Protein AF-A0A535FGC4-F1 (afdb_monomer)

Structure (mmCIF, N/CA/C/O backbone):
data_AF-A0A535FGC4-F1
#
_entry.id   AF-A0A535FGC4-F1
#
loop_
_atom_site.group_PDB
_atom_site.id
_atom_site.type_symbol
_atom_site.label_atom_id
_atom_site.label_alt_id
_atom_site.label_comp_id
_atom_site.label_asym_id
_atom_site.label_entity_id
_atom_site.label_seq_id
_atom_site.pdbx_PDB_ins_code
_atom_site.Cartn_x
_atom_site.Cartn_y
_atom_site.Cartn_z
_atom_site.occupancy
_atom_site.B_iso_or_equiv
_atom_site.auth_seq_id
_atom_site.auth_comp_id
_atom_site.auth_asym_id
_atom_site.auth_atom_id
_atom_site.pdbx_PDB_model_num
ATOM 1 N N . MET A 1 1 ? -48.374 -22.042 -46.655 1.00 33.72 1 MET A N 1
ATOM 2 C CA . MET A 1 1 ? -47.190 -21.197 -46.393 1.00 33.72 1 MET A CA 1
ATOM 3 C C . MET A 1 1 ? -47.456 -20.395 -45.132 1.00 33.72 1 MET A C 1
ATOM 5 O O . MET A 1 1 ? -48.363 -19.583 -45.162 1.00 33.72 1 MET A O 1
ATOM 9 N N . ASN A 1 2 ? -46.763 -20.702 -44.033 1.00 24.27 2 ASN A N 1
ATOM 10 C CA . ASN A 1 2 ? -46.453 -19.786 -42.923 1.00 24.27 2 ASN A CA 1
ATOM 11 C C . ASN A 1 2 ? -45.676 -20.569 -41.856 1.00 24.27 2 ASN A C 1
ATOM 13 O O . ASN A 1 2 ? -46.243 -21.088 -40.904 1.00 24.27 2 ASN A O 1
ATOM 17 N N . ASN A 1 3 ? -44.362 -20.675 -42.066 1.00 25.34 3 ASN A N 1
ATOM 18 C CA . ASN A 1 3 ? -43.390 -21.055 -41.046 1.00 25.34 3 ASN A CA 1
ATOM 19 C C . ASN A 1 3 ? -42.532 -19.820 -40.775 1.00 25.34 3 ASN A C 1
ATOM 21 O O . ASN A 1 3 ? -41.587 -19.535 -41.504 1.00 25.34 3 ASN A O 1
ATOM 25 N N . GLY A 1 4 ? -42.883 -19.071 -39.741 1.00 28.69 4 GLY A N 1
ATOM 26 C CA . GLY A 1 4 ? -42.132 -17.907 -39.304 1.00 28.69 4 GLY A CA 1
ATOM 27 C C . GLY A 1 4 ? -42.749 -17.404 -38.015 1.00 28.69 4 GLY A C 1
ATOM 28 O O . GLY A 1 4 ? -43.901 -17.005 -38.040 1.00 28.69 4 GLY A O 1
ATOM 29 N N . ILE A 1 5 ? -41.971 -17.465 -36.930 1.00 27.27 5 ILE A N 1
ATOM 30 C CA . ILE A 1 5 ? -42.244 -17.072 -35.528 1.00 27.27 5 ILE A CA 1
ATOM 31 C C . ILE A 1 5 ? -42.159 -18.301 -34.610 1.00 27.27 5 ILE A C 1
ATOM 33 O O . ILE A 1 5 ? -43.138 -18.746 -34.036 1.00 27.27 5 ILE A O 1
ATOM 37 N N . LEU A 1 6 ? -40.960 -18.885 -34.491 1.00 25.11 6 LEU A N 1
ATOM 38 C CA . LEU A 1 6 ? -40.581 -19.762 -33.366 1.00 25.11 6 LEU A CA 1
ATOM 39 C C . LEU A 1 6 ? -39.049 -19.933 -33.268 1.00 25.11 6 LEU A C 1
ATOM 41 O O . LEU A 1 6 ? -38.536 -21.005 -32.964 1.00 25.11 6 LEU A O 1
ATOM 45 N N . LYS A 1 7 ? -38.280 -18.865 -33.541 1.00 27.94 7 LYS A N 1
ATOM 46 C CA . LYS A 1 7 ? -36.805 -18.890 -33.433 1.00 27.94 7 LYS A CA 1
ATOM 47 C C . LYS A 1 7 ? -36.171 -17.717 -32.675 1.00 27.94 7 LYS A C 1
ATOM 49 O O . LYS A 1 7 ? -34.958 -17.554 -32.725 1.00 27.94 7 LYS A O 1
ATOM 54 N N . THR A 1 8 ? -36.947 -16.960 -31.896 1.00 29.20 8 THR A N 1
ATOM 55 C CA . THR A 1 8 ? -36.442 -15.748 -31.211 1.00 29.20 8 THR A CA 1
ATOM 56 C C . THR A 1 8 ? -36.660 -15.732 -29.695 1.00 29.20 8 THR A C 1
ATOM 58 O O . THR A 1 8 ? -36.675 -14.668 -29.086 1.00 29.20 8 THR A O 1
ATOM 61 N N . LEU A 1 9 ? -36.792 -16.904 -29.062 1.00 25.62 9 LEU A N 1
ATOM 62 C CA . LEU A 1 9 ? -36.842 -17.024 -27.593 1.00 25.62 9 LEU A CA 1
ATOM 63 C C . LEU A 1 9 ? -35.732 -17.909 -26.993 1.00 25.62 9 LEU A C 1
ATOM 65 O O . LEU A 1 9 ? -35.544 -17.916 -25.782 1.00 25.62 9 LEU A O 1
ATOM 69 N N . SER A 1 10 ? -34.914 -18.573 -27.817 1.00 27.92 10 SER A N 1
ATOM 70 C CA . SER A 1 10 ? -33.824 -19.442 -27.337 1.00 27.92 10 SER A CA 1
ATOM 71 C C . SER A 1 10 ? -32.514 -18.696 -27.020 1.00 27.92 10 SER A C 1
ATOM 73 O O . SER A 1 10 ? -31.735 -19.156 -26.184 1.00 27.92 10 SER A O 1
ATOM 75 N N . THR A 1 11 ? -32.266 -17.529 -27.623 1.00 28.91 11 THR A N 1
ATOM 76 C CA . THR A 1 11 ? -30.985 -16.810 -27.467 1.00 28.91 11 THR A CA 1
ATOM 77 C C . THR A 1 11 ? -30.983 -15.849 -26.273 1.00 28.91 11 THR A C 1
ATOM 79 O O . THR A 1 11 ? -29.960 -15.696 -25.610 1.00 28.91 11 THR A O 1
ATOM 82 N N . LYS A 1 12 ? -32.138 -15.257 -25.923 1.00 29.06 12 LYS A N 1
ATOM 83 C CA . LYS A 1 12 ? -32.256 -14.351 -24.763 1.00 29.06 12 LYS A CA 1
ATOM 84 C C . LYS A 1 12 ? -32.221 -15.092 -23.419 1.00 29.06 12 LYS A C 1
ATOM 86 O O . LYS A 1 12 ? -31.606 -14.591 -22.486 1.00 29.06 12 LYS A O 1
ATOM 91 N N . ALA A 1 13 ? -32.763 -16.310 -23.335 1.00 26.11 13 ALA A N 1
ATOM 92 C CA . ALA A 1 13 ? -32.692 -17.127 -22.117 1.00 26.11 13 ALA A CA 1
ATOM 93 C C . ALA A 1 13 ? -31.264 -17.633 -21.812 1.00 26.11 13 ALA A C 1
ATOM 95 O O . ALA A 1 13 ? -30.871 -17.704 -20.650 1.00 26.11 13 ALA A O 1
ATOM 96 N N . LYS A 1 14 ? -30.442 -17.898 -22.842 1.00 28.16 14 LYS A N 1
ATOM 97 C CA . LYS A 1 14 ? -29.020 -18.260 -22.672 1.00 28.16 14 LYS A CA 1
ATOM 98 C C . LYS A 1 14 ? -28.148 -17.089 -22.206 1.00 28.16 14 LYS A C 1
ATOM 100 O O . LYS A 1 14 ? -27.209 -17.307 -21.450 1.00 28.16 14 LYS A O 1
ATOM 105 N N . HIS A 1 15 ? -28.459 -15.856 -22.614 1.00 31.70 15 HIS A N 1
ATOM 106 C CA . HIS A 1 15 ? -27.749 -14.669 -22.122 1.00 31.70 15 HIS A CA 1
ATOM 107 C C . HIS A 1 15 ? -28.067 -14.355 -20.656 1.00 31.70 15 HIS A C 1
ATOM 109 O O . HIS A 1 15 ? -27.153 -14.025 -19.913 1.00 31.70 15 HIS A O 1
ATOM 115 N N . TRP A 1 16 ? -29.313 -14.535 -20.209 1.00 26.28 16 TRP A N 1
ATOM 116 C CA . TRP A 1 16 ? -29.671 -14.323 -18.800 1.00 26.28 16 TRP A CA 1
ATOM 117 C C . TRP A 1 16 ? -29.123 -15.424 -17.879 1.00 26.28 16 TRP A C 1
ATOM 119 O O . TRP A 1 16 ? -28.673 -15.122 -16.779 1.00 26.28 16 TRP A O 1
ATOM 129 N N . TRP A 1 17 ? -29.060 -16.677 -18.346 1.00 25.98 17 TRP A N 1
ATOM 130 C CA . TRP A 1 17 ? -28.446 -17.774 -17.586 1.00 25.98 17 TRP A CA 1
ATOM 131 C C . TRP A 1 17 ? -26.917 -17.642 -17.483 1.00 25.98 17 TRP A C 1
ATOM 133 O O . TRP A 1 17 ? -26.351 -17.905 -16.426 1.00 25.98 17 TRP A O 1
ATOM 143 N N . ASN A 1 18 ? -26.237 -17.182 -18.541 1.00 31.25 18 ASN A N 1
ATOM 144 C CA . ASN A 1 18 ? -24.793 -16.919 -18.488 1.00 31.25 18 ASN A CA 1
ATOM 145 C C . ASN A 1 18 ? -24.453 -15.686 -17.635 1.00 31.25 18 ASN A C 1
ATOM 147 O O . ASN A 1 18 ? -23.457 -15.714 -16.919 1.00 31.25 18 ASN A O 1
ATOM 151 N N . PHE A 1 19 ? -25.303 -14.654 -17.642 1.00 28.55 19 PHE A N 1
ATOM 152 C CA . PHE A 1 19 ? -25.128 -13.458 -16.814 1.00 28.55 19 PHE A CA 1
ATOM 153 C C . PHE A 1 19 ? -25.348 -13.744 -15.317 1.00 28.55 19 PHE A C 1
ATOM 155 O O . PHE A 1 19 ? -24.576 -13.275 -14.484 1.00 28.55 19 PHE A O 1
ATOM 162 N N . ASP A 1 20 ? -26.339 -14.574 -14.964 1.00 30.33 20 ASP A N 1
ATOM 163 C CA . ASP A 1 20 ? -26.599 -14.984 -13.573 1.00 30.33 20 ASP A CA 1
ATOM 164 C C . ASP A 1 20 ? -25.511 -15.936 -13.031 1.00 30.33 20 ASP A C 1
ATOM 166 O O . ASP A 1 20 ? -25.108 -15.849 -11.871 1.00 30.33 20 ASP A O 1
ATOM 170 N N . GLN A 1 21 ? -24.950 -16.798 -13.889 1.00 34.28 21 GLN A N 1
ATOM 171 C CA . GLN A 1 21 ? -23.781 -17.617 -13.548 1.00 34.28 21 GLN A CA 1
ATOM 172 C C . GLN A 1 21 ? -22.516 -16.765 -13.382 1.00 34.28 21 GLN A C 1
ATOM 174 O O . GLN A 1 21 ? -21.734 -17.019 -12.475 1.00 34.28 21 GLN A O 1
ATOM 179 N N . GLU A 1 22 ? -22.312 -15.728 -14.198 1.00 37.97 22 GLU A N 1
ATOM 180 C CA . GLU A 1 22 ? -21.213 -14.771 -14.019 1.00 37.97 22 GLU A CA 1
ATOM 181 C C . GLU A 1 22 ? -21.375 -13.901 -12.767 1.00 37.97 22 GLU A C 1
ATOM 183 O O . GLU A 1 22 ? -20.387 -13.654 -12.087 1.00 37.97 22 GLU A O 1
ATOM 188 N N . HIS A 1 23 ? -22.586 -13.470 -12.405 1.00 38.47 23 HIS A N 1
ATOM 189 C CA . HIS A 1 23 ? -22.828 -12.760 -11.141 1.00 38.47 23 HIS A CA 1
ATOM 190 C C . HIS A 1 23 ? -22.608 -13.648 -9.909 1.00 38.47 23 HIS A C 1
ATOM 192 O O . HIS A 1 23 ? -21.890 -13.240 -8.999 1.00 38.47 23 HIS A O 1
ATOM 198 N N . LYS A 1 24 ? -23.081 -14.901 -9.912 1.00 41.34 24 LYS A N 1
ATOM 199 C CA . LYS A 1 24 ? -22.783 -15.866 -8.833 1.00 41.34 24 LYS A CA 1
ATOM 200 C C . LYS A 1 24 ? -21.293 -16.235 -8.750 1.00 41.34 24 LYS A C 1
ATOM 202 O O . LYS A 1 24 ? -20.785 -16.484 -7.656 1.00 41.34 24 LYS A O 1
ATOM 207 N N . LYS A 1 25 ? -20.572 -16.234 -9.880 1.00 47.31 25 LYS A N 1
ATOM 208 C CA . LYS A 1 25 ? -19.103 -16.387 -9.938 1.00 47.31 25 LYS A CA 1
ATOM 209 C C . LYS A 1 25 ? -18.364 -15.173 -9.348 1.00 47.31 25 LYS A C 1
ATOM 211 O O . LYS A 1 25 ? -17.389 -15.370 -8.626 1.00 47.31 25 LYS A O 1
ATOM 216 N N . LYS A 1 26 ? -18.846 -13.944 -9.592 1.00 48.47 26 LYS A N 1
ATOM 217 C CA . LYS A 1 26 ? -18.253 -12.670 -9.116 1.00 48.47 26 LYS A CA 1
ATOM 218 C C . LYS A 1 26 ? -18.232 -12.547 -7.591 1.00 48.47 26 LYS A C 1
ATOM 220 O O . LYS A 1 26 ? -17.184 -12.252 -7.018 1.00 48.47 26 LYS A O 1
ATOM 225 N N . ASP A 1 27 ? -19.341 -12.865 -6.927 1.00 49.03 27 ASP A N 1
ATOM 226 C CA . ASP A 1 27 ? -19.439 -12.776 -5.461 1.00 49.03 27 ASP A CA 1
ATOM 227 C C . ASP A 1 27 ? -18.543 -13.798 -4.745 1.00 49.03 27 ASP A C 1
ATOM 229 O O . ASP A 1 27 ? -18.140 -13.599 -3.602 1.00 49.03 27 ASP A O 1
ATOM 233 N N . SER A 1 28 ? -18.184 -14.895 -5.417 1.00 49.12 28 SER A N 1
ATOM 234 C CA . SER A 1 28 ? -17.429 -16.000 -4.828 1.00 49.12 28 SER A CA 1
ATOM 235 C C . SER A 1 28 ? -15.974 -15.653 -4.506 1.00 49.12 28 SER A C 1
ATOM 237 O O . SER A 1 28 ? -15.524 -15.953 -3.399 1.00 49.12 28 SER A O 1
ATOM 239 N N . ILE A 1 29 ? -15.249 -15.030 -5.446 1.00 48.25 29 ILE A N 1
ATOM 240 C CA . ILE A 1 29 ? -13.826 -14.669 -5.287 1.00 48.25 29 ILE A CA 1
ATOM 241 C C . ILE A 1 29 ? -13.679 -13.536 -4.274 1.00 48.25 29 ILE A C 1
ATOM 243 O O . ILE A 1 29 ? -12.811 -13.586 -3.410 1.00 48.25 29 ILE A O 1
ATOM 247 N N . LEU A 1 30 ? -14.562 -12.541 -4.341 1.00 50.66 30 LEU A N 1
ATOM 248 C CA . LEU A 1 30 ? -14.531 -11.386 -3.447 1.00 50.66 30 LEU A CA 1
ATOM 249 C C . LEU A 1 30 ? -14.855 -11.769 -2.009 1.00 50.66 30 LEU A C 1
ATOM 251 O O . LEU A 1 30 ? -14.151 -11.366 -1.087 1.00 50.66 30 LEU A O 1
ATOM 255 N N . LYS A 1 31 ? -15.866 -12.622 -1.832 1.00 54.50 31 LYS A N 1
ATOM 256 C CA . LYS A 1 31 ? -16.198 -13.212 -0.538 1.00 54.50 31 LYS A CA 1
ATOM 257 C C . LYS A 1 31 ? -15.057 -14.086 -0.012 1.00 54.50 31 LYS A C 1
ATOM 259 O O . LYS A 1 31 ? -14.740 -14.015 1.166 1.00 54.50 31 LYS A O 1
ATOM 264 N N . MET A 1 32 ? -14.394 -14.857 -0.879 1.00 53.78 32 MET A N 1
ATOM 265 C CA . MET A 1 32 ? -13.210 -15.642 -0.506 1.00 53.78 32 MET A CA 1
ATOM 266 C C . MET A 1 32 ? -12.049 -14.743 -0.051 1.00 53.78 32 MET A C 1
ATOM 268 O O . MET A 1 32 ? -11.468 -14.997 1.000 1.00 53.78 32 MET A O 1
ATOM 272 N N . LEU A 1 33 ? -11.764 -13.659 -0.783 1.00 52.94 33 LEU A N 1
ATOM 273 C CA . LEU A 1 33 ? -10.741 -12.675 -0.426 1.00 52.94 33 LEU A CA 1
ATOM 274 C C . LEU A 1 33 ? -11.057 -11.983 0.904 1.00 52.94 33 LEU A C 1
ATOM 276 O O . LEU A 1 33 ? -10.164 -11.915 1.741 1.00 52.94 33 LEU A O 1
ATOM 280 N N . SER A 1 34 ? -12.295 -11.526 1.139 1.00 53.16 34 SER A N 1
ATOM 281 C CA . SER A 1 34 ? -12.679 -10.797 2.362 1.00 53.16 34 SER A CA 1
ATOM 282 C C . SER A 1 34 ? -12.793 -11.687 3.609 1.00 53.16 34 SER A C 1
ATOM 284 O O . SER A 1 34 ? -12.342 -11.313 4.694 1.00 53.16 34 SER A O 1
ATOM 286 N N . GLU A 1 35 ? -13.396 -12.876 3.480 1.00 53.06 35 GLU A N 1
ATOM 287 C CA . GLU A 1 35 ? -13.588 -13.816 4.596 1.00 53.06 35 GLU A CA 1
ATOM 288 C C . GLU A 1 35 ? -12.253 -14.381 5.084 1.00 53.06 35 GLU A C 1
ATOM 290 O O . GLU A 1 35 ? -12.080 -14.616 6.283 1.00 53.06 35 GLU A O 1
ATOM 295 N N . LYS A 1 36 ? -11.293 -14.581 4.172 1.00 54.88 36 LYS A N 1
ATOM 296 C CA . LYS A 1 36 ? -10.020 -15.215 4.509 1.00 54.88 36 LYS A CA 1
ATOM 297 C C . LYS A 1 36 ? -8.863 -14.262 4.716 1.00 54.88 36 LYS A C 1
ATOM 299 O O . LYS A 1 36 ? -8.045 -14.627 5.551 1.00 54.88 36 LYS A O 1
ATOM 304 N N . THR A 1 37 ? -8.824 -13.052 4.137 1.00 52.12 37 THR A N 1
ATOM 305 C CA . THR A 1 37 ? -7.924 -12.008 4.683 1.00 52.12 37 THR A CA 1
ATOM 306 C C . THR A 1 37 ? -8.178 -11.920 6.176 1.00 52.12 37 THR A C 1
ATOM 308 O O . THR A 1 37 ? -7.278 -12.138 6.971 1.00 52.12 37 THR A O 1
ATOM 311 N N . THR A 1 38 ? -9.440 -11.765 6.571 1.00 48.25 38 THR A N 1
ATOM 312 C CA . THR A 1 38 ? -9.845 -11.755 7.976 1.00 48.25 38 THR A CA 1
ATOM 313 C C . THR A 1 38 ? -9.331 -12.956 8.794 1.00 48.25 38 THR A C 1
ATOM 315 O O . THR A 1 38 ? -9.004 -12.786 9.965 1.00 48.25 38 THR A O 1
ATOM 318 N N . HIS A 1 39 ? -9.272 -14.167 8.229 1.00 44.41 39 HIS A N 1
ATOM 319 C CA . HIS A 1 39 ? -8.778 -15.374 8.909 1.00 44.41 39 HIS A CA 1
ATOM 320 C C . HIS A 1 39 ? -7.244 -15.430 8.990 1.00 44.41 39 HIS A C 1
ATOM 322 O O . HIS A 1 39 ? -6.712 -15.702 10.064 1.00 44.41 39 HIS A O 1
ATOM 328 N N . TRP A 1 40 ? -6.554 -15.121 7.890 1.00 45.28 40 TRP A N 1
ATOM 329 C CA . TRP A 1 40 ? -5.096 -15.007 7.800 1.00 45.28 40 TRP A CA 1
ATOM 330 C C . TRP A 1 40 ? -4.549 -13.946 8.752 1.00 45.28 40 TRP A C 1
ATOM 332 O O . TRP A 1 40 ? -3.644 -14.227 9.531 1.00 45.28 40 TRP A O 1
ATOM 342 N N . TRP A 1 41 ? -5.199 -12.783 8.804 1.00 51.78 41 TRP A N 1
ATOM 343 C CA . TRP A 1 41 ? -4.851 -11.697 9.722 1.00 51.78 41 TRP A CA 1
ATOM 344 C C . TRP A 1 41 ? -4.964 -12.089 11.203 1.00 51.78 41 TRP A C 1
ATOM 346 O O . TRP A 1 41 ? -4.258 -11.530 12.036 1.00 51.78 41 TRP A O 1
ATOM 356 N N . ASN A 1 42 ? -5.822 -13.056 11.555 1.00 42.06 42 ASN A N 1
ATOM 357 C CA . ASN A 1 42 ? -5.908 -13.554 12.934 1.00 42.06 42 ASN A CA 1
ATOM 358 C C . ASN A 1 42 ? -4.858 -14.643 13.237 1.00 42.06 42 ASN A C 1
ATOM 360 O O . ASN A 1 42 ? -4.551 -14.864 14.405 1.00 42.06 42 ASN A O 1
ATOM 364 N N . LEU A 1 43 ? -4.332 -15.344 12.223 1.00 40.4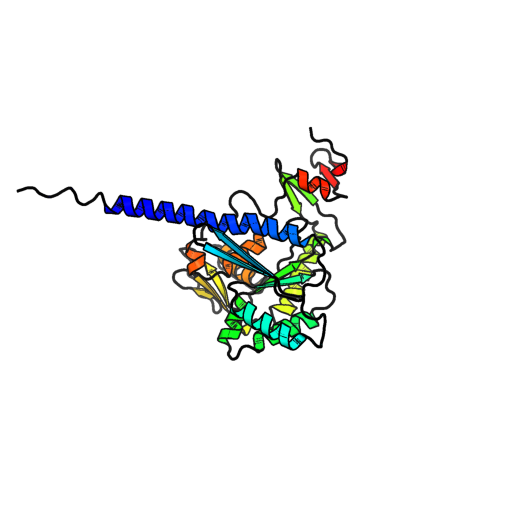7 43 LEU A N 1
ATOM 365 C CA . LEU A 1 43 ? -3.299 -16.380 12.385 1.00 40.47 43 LEU A CA 1
ATOM 366 C C . LEU A 1 43 ? -1.910 -15.776 12.648 1.00 40.47 43 LEU A C 1
ATOM 368 O O . LEU A 1 43 ? -1.142 -16.353 13.412 1.00 40.47 43 LEU A O 1
ATOM 372 N N . GLU A 1 44 ? -1.631 -14.589 12.103 1.00 45.72 44 GLU A N 1
ATOM 373 C CA . GLU A 1 44 ? -0.396 -13.818 12.335 1.00 45.72 44 GLU A CA 1
ATOM 374 C C . GLU A 1 44 ? -0.231 -13.311 13.784 1.00 45.72 44 GLU A C 1
ATOM 376 O O . GLU A 1 44 ? 0.854 -12.891 14.177 1.00 45.72 44 GLU A O 1
ATOM 381 N N . GLN A 1 45 ? -1.285 -13.358 14.611 1.00 43.28 45 GLN A N 1
ATOM 382 C CA . GLN A 1 45 ? -1.212 -12.958 16.025 1.00 43.28 45 GLN A CA 1
ATOM 383 C C . GLN A 1 45 ? -0.601 -14.020 16.945 1.00 43.28 45 GLN A C 1
ATOM 385 O O . GLN A 1 45 ? -0.355 -13.756 18.122 1.00 43.28 45 GLN A O 1
ATOM 390 N N . GLN A 1 46 ? -0.354 -15.227 16.437 1.00 37.97 46 GLN A N 1
ATOM 391 C CA . GLN A 1 46 ? 0.401 -16.239 17.161 1.00 37.97 46 GLN A CA 1
ATOM 392 C C . GLN A 1 46 ? 1.859 -16.134 16.725 1.00 37.97 46 GLN A C 1
ATOM 394 O O . GLN A 1 46 ? 2.182 -16.459 15.587 1.00 37.97 46 GLN A O 1
ATOM 399 N N . THR A 1 47 ? 2.739 -15.692 17.626 1.00 36.25 47 THR A N 1
ATOM 400 C CA . THR A 1 47 ? 4.195 -15.758 17.443 1.00 36.25 47 THR A CA 1
ATOM 401 C C . THR A 1 47 ? 4.595 -17.213 17.201 1.00 36.25 47 THR A C 1
ATOM 403 O O . THR A 1 47 ? 4.732 -17.995 18.145 1.00 36.25 47 THR A O 1
ATOM 406 N N . ARG A 1 48 ? 4.710 -17.601 15.932 1.00 42.53 48 ARG A N 1
ATOM 407 C CA . ARG A 1 48 ? 5.268 -18.889 15.526 1.00 42.53 48 ARG A CA 1
ATOM 408 C C . ARG A 1 48 ? 6.791 -18.743 15.437 1.00 42.53 48 ARG A C 1
ATOM 410 O O . ARG A 1 48 ? 7.259 -17.659 15.095 1.00 42.53 48 ARG A O 1
ATOM 417 N N . PRO A 1 49 ? 7.558 -19.787 15.793 1.00 42.31 49 PRO A N 1
ATOM 418 C CA . PRO A 1 49 ? 9.010 -19.770 15.642 1.00 42.31 49 PRO A CA 1
ATOM 419 C C . PRO A 1 49 ? 9.402 -19.535 14.176 1.00 42.31 49 PRO A C 1
ATOM 421 O O . PRO A 1 49 ? 8.611 -19.833 13.280 1.00 42.31 49 PRO A O 1
ATOM 424 N N . GLU A 1 50 ? 10.609 -19.000 13.972 1.00 52.12 50 GLU A N 1
ATOM 425 C CA . GLU A 1 50 ? 11.217 -18.678 12.672 1.00 52.12 50 GLU A CA 1
ATOM 426 C C . GLU A 1 50 ? 10.900 -19.750 11.623 1.00 52.12 50 GLU A C 1
ATOM 428 O O . GLU A 1 50 ? 11.259 -20.925 11.760 1.00 52.12 50 GLU A O 1
ATOM 433 N N . THR A 1 51 ? 10.178 -19.351 10.577 1.00 56.22 51 THR A N 1
ATOM 434 C CA . THR A 1 51 ? 9.892 -20.254 9.467 1.00 56.22 51 THR A CA 1
ATOM 435 C C . THR A 1 51 ? 11.102 -20.237 8.545 1.00 56.22 51 THR A C 1
ATOM 437 O O . THR A 1 51 ? 11.492 -19.168 8.102 1.00 56.22 51 THR A O 1
ATOM 440 N N . LEU A 1 52 ? 11.696 -21.395 8.253 1.00 67.44 52 LEU A N 1
ATOM 441 C CA . LEU A 1 52 ? 12.825 -21.520 7.315 1.00 67.44 52 LEU A CA 1
ATOM 442 C C . LEU A 1 52 ? 12.378 -21.909 5.894 1.00 67.44 52 LEU A C 1
ATOM 444 O O . LEU A 1 52 ? 13.168 -21.868 4.961 1.00 67.44 52 LEU A O 1
ATOM 448 N N . GLU A 1 53 ? 11.113 -22.287 5.716 1.00 77.56 53 GLU A N 1
ATOM 449 C CA . GLU A 1 53 ? 10.553 -22.766 4.448 1.00 77.56 53 GLU A CA 1
ATOM 450 C C . GLU A 1 53 ? 9.308 -21.950 4.065 1.00 77.56 53 GLU A C 1
ATOM 452 O O . GLU A 1 53 ? 8.532 -21.584 4.952 1.00 77.56 53 GLU A O 1
ATOM 457 N N . PRO A 1 54 ? 9.059 -21.689 2.769 1.00 84.31 54 PRO A N 1
ATOM 458 C CA . PRO A 1 54 ? 7.823 -21.053 2.322 1.00 84.31 54 PRO A CA 1
ATOM 459 C C . PRO A 1 54 ? 6.576 -21.809 2.795 1.00 84.31 54 PRO A C 1
ATOM 461 O O . PRO A 1 54 ? 6.442 -23.013 2.561 1.00 84.31 54 PRO A O 1
ATOM 464 N N . GLN A 1 55 ? 5.624 -21.102 3.402 1.00 86.56 55 GLN A N 1
ATOM 465 C CA . GLN A 1 55 ? 4.315 -21.667 3.732 1.00 86.56 55 GLN A CA 1
ATOM 466 C C . GLN A 1 55 ? 3.326 -21.308 2.630 1.00 86.56 55 GLN A C 1
ATOM 468 O O . GLN A 1 55 ? 3.020 -20.139 2.404 1.00 86.56 55 GLN A O 1
ATOM 473 N N . ILE A 1 56 ? 2.814 -22.329 1.946 1.00 87.75 56 ILE A N 1
ATOM 474 C CA . ILE A 1 56 ? 1.837 -22.159 0.872 1.00 87.75 56 ILE A CA 1
ATOM 475 C C . ILE A 1 56 ? 0.475 -22.608 1.366 1.00 87.75 56 ILE A C 1
ATOM 477 O O . ILE A 1 56 ? 0.312 -23.705 1.903 1.00 87.75 56 ILE A O 1
ATOM 481 N N . TRP A 1 57 ? -0.524 -21.780 1.111 1.00 87.25 57 TRP A N 1
ATOM 482 C CA . TRP A 1 57 ? -1.906 -22.114 1.362 1.00 87.25 57 TRP A CA 1
ATOM 483 C C . TRP A 1 57 ? -2.771 -21.809 0.161 1.00 87.25 57 TRP A C 1
ATOM 485 O O . TRP A 1 57 ? -2.648 -20.767 -0.479 1.00 87.25 57 TRP A O 1
ATOM 495 N N . VAL A 1 58 ? -3.667 -22.741 -0.125 1.00 86.19 58 VAL A N 1
ATOM 496 C CA . VAL A 1 58 ? -4.516 -22.723 -1.302 1.00 86.19 58 VAL A CA 1
ATOM 497 C C . VAL A 1 58 ? -5.964 -22.776 -0.853 1.00 86.19 58 VAL A C 1
ATOM 499 O O . VAL A 1 58 ? -6.353 -23.677 -0.114 1.00 86.19 58 VAL A O 1
ATOM 502 N N . GLU A 1 59 ? -6.766 -21.855 -1.368 1.00 79.25 59 GLU A N 1
ATOM 503 C CA . GLU A 1 59 ? -8.220 -21.954 -1.335 1.00 79.25 59 GLU A CA 1
ATOM 504 C C . GLU A 1 59 ? -8.751 -22.131 -2.743 1.00 79.25 59 GLU A C 1
ATOM 506 O O . GLU A 1 59 ? -8.301 -21.474 -3.685 1.00 79.25 59 GLU A O 1
ATOM 511 N N . GLU A 1 60 ? -9.749 -22.994 -2.866 1.00 81.94 60 GLU A N 1
ATOM 512 C CA . GLU A 1 60 ? -10.463 -23.202 -4.110 1.00 81.94 60 GLU A CA 1
ATOM 513 C C . GLU A 1 60 ? -11.959 -23.012 -3.884 1.00 81.94 60 GLU A C 1
ATOM 515 O O . GLU A 1 60 ? -12.566 -23.630 -3.008 1.00 81.94 60 GLU A O 1
ATOM 520 N N . LYS A 1 61 ? -12.579 -22.150 -4.689 1.00 76.94 61 LYS A N 1
ATOM 521 C CA . LYS A 1 61 ? -14.019 -21.907 -4.623 1.00 76.94 61 LYS A CA 1
ATOM 522 C C . LYS A 1 61 ? -14.582 -21.680 -6.013 1.00 76.94 61 LYS A C 1
ATOM 524 O O . LYS A 1 61 ? -14.154 -20.775 -6.724 1.00 76.94 61 LYS A O 1
ATOM 529 N N . ASN A 1 62 ? -15.578 -22.484 -6.390 1.00 79.56 62 ASN A N 1
ATOM 530 C CA . ASN A 1 62 ? -16.243 -22.416 -7.697 1.00 79.56 62 ASN A CA 1
ATOM 531 C C . ASN A 1 62 ? -15.265 -22.489 -8.893 1.00 79.56 62 ASN A C 1
ATOM 533 O O . ASN A 1 62 ? -15.465 -21.806 -9.894 1.00 79.56 62 ASN A O 1
ATOM 537 N N . GLY A 1 63 ? -14.205 -23.300 -8.780 1.00 75.62 63 GLY A N 1
ATOM 538 C CA . GLY A 1 63 ? -13.178 -23.462 -9.818 1.00 75.62 63 GLY A CA 1
ATOM 539 C C . GLY A 1 63 ? -12.152 -22.324 -9.895 1.00 75.62 63 GLY A C 1
ATOM 540 O O . GLY A 1 63 ? -11.367 -22.275 -10.839 1.00 75.62 63 GLY A O 1
ATOM 541 N N . HIS A 1 64 ? -12.149 -21.404 -8.927 1.00 73.44 64 HIS A N 1
ATOM 542 C CA . HIS A 1 64 ? -11.126 -20.371 -8.785 1.00 73.44 64 HIS A CA 1
ATOM 543 C C . HIS A 1 64 ? -10.178 -20.730 -7.649 1.00 73.44 64 HIS A C 1
ATOM 545 O O . HIS A 1 64 ? -10.641 -21.038 -6.552 1.00 73.44 64 HIS A O 1
ATOM 551 N N . LYS A 1 65 ? -8.873 -20.637 -7.910 1.00 81.06 65 LYS A N 1
ATOM 552 C CA . LYS A 1 65 ? -7.811 -20.904 -6.941 1.00 81.06 65 LYS A CA 1
ATOM 553 C C . LYS A 1 65 ? -7.183 -19.591 -6.476 1.00 81.06 65 LYS A C 1
ATOM 555 O O . LYS A 1 65 ? -6.811 -18.763 -7.304 1.00 81.06 65 LYS A O 1
ATOM 560 N N . LEU A 1 66 ? -7.037 -19.425 -5.168 1.00 83.38 66 LEU A N 1
ATOM 561 C CA . LEU A 1 66 ? -6.258 -18.359 -4.552 1.00 83.38 66 LEU A CA 1
ATOM 562 C C . LEU A 1 66 ? -5.141 -18.987 -3.728 1.00 83.38 66 LEU A C 1
ATOM 564 O O . LEU A 1 66 ? -5.396 -19.842 -2.885 1.00 83.38 66 LEU A O 1
ATOM 568 N N . GLU A 1 67 ? -3.910 -18.574 -4.001 1.00 88.56 67 GLU A N 1
ATOM 569 C CA . GLU A 1 67 ? -2.716 -19.079 -3.335 1.00 88.56 67 GLU A CA 1
ATOM 570 C C . GLU A 1 67 ? -2.059 -17.946 -2.547 1.00 88.56 67 GLU A C 1
ATOM 572 O O . GLU A 1 67 ? -1.775 -16.885 -3.102 1.00 88.56 67 GLU A O 1
ATOM 577 N N . PHE A 1 68 ? -1.844 -18.176 -1.256 1.00 89.12 68 PHE A N 1
ATOM 578 C CA . PHE A 1 68 ? -1.071 -17.314 -0.374 1.00 89.12 68 PHE A CA 1
ATOM 579 C C . PHE A 1 68 ? 0.256 -18.005 -0.089 1.00 89.12 68 PHE A C 1
ATOM 581 O O . PHE A 1 68 ? 0.277 -19.176 0.288 1.00 89.12 68 PHE A O 1
ATOM 588 N N . CYS A 1 69 ? 1.350 -17.282 -0.291 1.00 90.00 69 CYS A N 1
ATOM 589 C CA . CYS A 1 69 ? 2.697 -17.763 -0.032 1.00 90.00 69 CYS A CA 1
ATOM 590 C C . CYS A 1 69 ? 3.339 -16.828 0.988 1.00 90.00 69 CYS A C 1
ATOM 592 O O . CYS A 1 69 ? 3.648 -15.685 0.657 1.00 90.00 69 CYS A O 1
ATOM 594 N N . ASP A 1 70 ? 3.513 -17.317 2.210 1.00 88.50 70 ASP A N 1
ATOM 595 C CA . ASP A 1 70 ? 4.271 -16.633 3.251 1.00 88.50 70 ASP A CA 1
ATOM 596 C C . ASP A 1 70 ? 5.743 -17.047 3.152 1.00 88.50 70 ASP A C 1
ATOM 598 O O . ASP A 1 70 ? 6.055 -18.233 2.985 1.00 88.50 70 ASP A O 1
ATOM 602 N N . LEU A 1 71 ? 6.640 -16.063 3.170 1.00 86.62 71 LEU A N 1
ATOM 603 C CA . LEU A 1 71 ? 8.069 -16.249 2.929 1.00 86.62 71 LEU A CA 1
ATOM 604 C C . LEU A 1 71 ? 8.876 -15.929 4.193 1.00 86.62 71 LEU A C 1
ATOM 606 O O . LEU A 1 71 ? 8.527 -15.002 4.922 1.00 86.62 71 LEU A O 1
ATOM 610 N N . PRO A 1 72 ? 9.969 -16.671 4.443 1.00 80.75 72 PRO A N 1
ATOM 611 C CA . PRO A 1 72 ? 10.820 -16.468 5.614 1.00 80.75 72 PRO A CA 1
ATOM 612 C C . PRO A 1 72 ? 11.492 -15.091 5.584 1.00 80.75 72 PRO A C 1
ATOM 614 O O . PRO A 1 72 ? 11.989 -14.698 4.537 1.00 80.75 72 PRO A O 1
ATOM 617 N N . GLY A 1 73 ? 11.573 -14.386 6.717 1.00 75.69 73 GLY A N 1
ATOM 618 C CA . GLY A 1 73 ? 12.142 -13.033 6.785 1.00 75.69 73 GLY A CA 1
ATOM 619 C C . GLY A 1 73 ? 13.532 -12.899 6.139 1.00 75.69 73 GLY A C 1
ATOM 620 O O . GLY A 1 73 ? 14.416 -13.733 6.331 1.00 75.69 73 GLY A O 1
ATOM 621 N N . LEU A 1 74 ? 13.744 -11.823 5.374 1.00 73.31 74 LEU A N 1
ATOM 622 C CA . LEU A 1 74 ? 15.054 -11.503 4.796 1.00 73.31 74 LEU A CA 1
ATOM 623 C C . LEU A 1 74 ? 15.973 -10.910 5.880 1.00 73.31 74 LEU A C 1
ATOM 625 O O . LEU A 1 74 ? 15.577 -9.975 6.570 1.00 73.31 74 LEU A O 1
ATOM 629 N N . GLY A 1 75 ? 17.220 -11.391 5.982 1.00 62.53 75 GLY A N 1
ATOM 630 C CA . GLY A 1 75 ? 18.272 -10.750 6.792 1.00 62.53 75 GLY A CA 1
ATOM 631 C C . GLY A 1 75 ? 18.647 -11.407 8.119 1.00 62.53 75 GLY A C 1
ATOM 632 O O . GLY A 1 75 ? 19.445 -10.840 8.862 1.00 62.53 75 GLY A O 1
ATOM 633 N N . GLU A 1 76 ? 18.137 -12.601 8.418 1.00 57.09 76 GLU A N 1
ATOM 634 C CA . GLU A 1 76 ? 18.447 -13.300 9.676 1.00 57.09 76 GLU A CA 1
ATOM 635 C C . GLU A 1 76 ? 19.768 -14.099 9.624 1.00 57.09 76 GLU A C 1
ATOM 637 O O . GLU A 1 76 ? 20.365 -14.389 10.660 1.00 57.09 76 GLU A O 1
ATOM 642 N N . SER A 1 77 ? 20.295 -14.421 8.433 1.00 56.62 77 SER A N 1
ATOM 643 C CA . SER A 1 77 ? 21.553 -15.170 8.295 1.00 56.62 77 SER A CA 1
ATOM 644 C C . SER A 1 77 ? 22.277 -14.886 6.970 1.00 56.62 77 SER A C 1
ATOM 646 O O . SER A 1 77 ? 21.920 -15.438 5.927 1.00 56.62 77 SER A O 1
ATOM 648 N N . HIS A 1 78 ? 23.407 -14.169 7.047 1.00 52.00 78 HIS A N 1
ATOM 649 C CA . HIS A 1 78 ? 24.321 -13.884 5.925 1.00 52.00 78 HIS A CA 1
ATOM 650 C C . HIS A 1 78 ? 24.785 -15.119 5.121 1.00 52.00 78 HIS A C 1
ATOM 652 O O . HIS A 1 78 ? 25.244 -14.992 3.988 1.00 52.00 78 HIS A O 1
ATOM 658 N N . VAL A 1 79 ? 24.696 -16.324 5.695 1.00 49.09 79 VAL A N 1
ATOM 659 C CA . VAL A 1 79 ? 25.140 -17.585 5.070 1.00 49.09 79 VAL A CA 1
ATOM 660 C C . VAL A 1 79 ? 24.030 -18.246 4.228 1.00 49.09 79 VAL A C 1
ATOM 662 O O . VAL A 1 79 ? 24.320 -19.082 3.374 1.00 49.09 79 VAL A O 1
ATOM 665 N N . LEU A 1 80 ? 22.763 -17.854 4.414 1.00 55.81 80 LEU A N 1
ATOM 666 C CA . LEU A 1 80 ? 21.592 -18.423 3.723 1.00 55.81 80 LEU A CA 1
ATOM 667 C C . LEU A 1 80 ? 21.022 -17.503 2.625 1.00 55.81 80 LEU A C 1
ATOM 669 O O . LEU A 1 80 ? 20.160 -17.931 1.853 1.00 55.81 80 LEU A O 1
ATOM 673 N N . ASP A 1 81 ? 21.549 -16.282 2.508 1.00 62.38 81 ASP A N 1
ATOM 674 C CA . ASP A 1 81 ? 20.995 -15.209 1.675 1.00 62.38 81 ASP A CA 1
ATOM 675 C C . ASP A 1 81 ? 20.876 -15.583 0.192 1.00 62.38 81 ASP A C 1
ATOM 677 O O . ASP A 1 81 ? 19.883 -15.245 -0.439 1.00 62.38 81 ASP A O 1
ATOM 681 N N . GLY A 1 82 ? 21.813 -16.354 -0.373 1.00 71.38 82 GLY A N 1
ATOM 682 C CA . GLY A 1 82 ? 21.748 -16.732 -1.792 1.00 71.38 82 GLY A CA 1
ATOM 683 C C . GLY A 1 82 ? 20.581 -17.667 -2.134 1.00 71.38 82 GLY A C 1
ATOM 684 O O . GLY A 1 82 ? 19.925 -17.493 -3.156 1.00 71.38 82 GLY A O 1
ATOM 685 N N . LYS A 1 83 ? 20.289 -18.652 -1.274 1.00 77.50 83 LYS A N 1
ATOM 686 C CA . LYS A 1 83 ? 19.190 -19.603 -1.519 1.00 77.50 83 LYS A CA 1
ATOM 687 C C . LYS A 1 83 ? 17.833 -18.946 -1.304 1.00 77.50 83 LYS A C 1
ATOM 689 O O . LYS A 1 83 ? 16.938 -19.133 -2.125 1.00 77.50 83 LYS A O 1
ATOM 694 N N . TYR A 1 84 ? 17.695 -18.160 -0.236 1.00 79.00 84 TYR A N 1
ATOM 695 C CA . TYR A 1 84 ? 16.460 -17.423 0.008 1.00 79.00 84 TYR A CA 1
ATOM 696 C C . TYR A 1 84 ? 16.210 -16.381 -1.071 1.00 79.00 84 TYR A C 1
ATOM 698 O O . TYR A 1 84 ? 15.086 -16.280 -1.548 1.00 79.00 84 TYR A O 1
ATOM 706 N N . PHE A 1 85 ? 17.245 -15.689 -1.543 1.00 83.00 85 PHE A N 1
ATOM 707 C CA . PHE A 1 85 ? 17.106 -14.733 -2.634 1.00 83.00 85 PHE A CA 1
ATOM 708 C C . PHE A 1 85 ? 16.517 -15.365 -3.904 1.00 83.00 85 PHE A C 1
ATOM 710 O O . PHE A 1 85 ? 15.593 -14.803 -4.489 1.00 83.00 85 PHE A O 1
ATOM 717 N N . GLU A 1 86 ? 16.975 -16.556 -4.303 1.00 85.06 86 GLU A N 1
ATOM 718 C CA . GLU A 1 86 ? 16.416 -17.255 -5.469 1.00 85.06 86 GLU A CA 1
ATOM 719 C C . GLU A 1 86 ? 14.962 -17.703 -5.250 1.00 85.06 86 GLU A C 1
ATOM 721 O O . GLU A 1 86 ? 14.140 -17.586 -6.161 1.00 85.06 86 GLU A O 1
ATOM 726 N N . ILE A 1 87 ? 14.607 -18.142 -4.036 1.00 87.56 87 ILE A N 1
ATOM 727 C CA . ILE A 1 87 ? 13.214 -18.464 -3.677 1.00 87.56 87 ILE A CA 1
ATOM 728 C C . ILE A 1 87 ? 12.337 -17.213 -3.775 1.00 87.56 87 ILE A C 1
ATOM 730 O O . ILE A 1 87 ? 11.284 -17.246 -4.412 1.00 87.56 87 ILE A O 1
ATOM 734 N N . TYR A 1 88 ? 12.787 -16.101 -3.191 1.00 88.69 88 TYR A N 1
ATOM 735 C CA . TYR A 1 88 ? 12.106 -14.812 -3.254 1.00 88.69 88 TYR A CA 1
ATOM 736 C C . TYR A 1 88 ? 11.915 -14.361 -4.696 1.00 88.69 88 TYR A C 1
ATOM 738 O O . TYR A 1 88 ? 10.807 -14.011 -5.088 1.00 88.69 88 TYR A O 1
ATOM 746 N N . LYS A 1 89 ? 12.965 -14.429 -5.515 1.00 87.12 89 LYS A N 1
ATOM 747 C CA . LYS A 1 89 ? 12.910 -14.065 -6.929 1.00 87.12 89 LYS A CA 1
ATOM 748 C C . LYS A 1 89 ? 11.903 -14.921 -7.695 1.00 87.12 89 LYS A C 1
ATOM 750 O O . LYS A 1 89 ? 11.053 -14.371 -8.397 1.00 87.12 89 LYS A O 1
ATOM 755 N N . ALA A 1 90 ? 11.962 -16.245 -7.541 1.00 89.50 90 ALA A N 1
ATOM 756 C CA . ALA A 1 90 ? 11.040 -17.170 -8.196 1.00 89.50 90 ALA A CA 1
ATOM 757 C C . ALA A 1 90 ? 9.588 -16.900 -7.780 1.00 89.50 90 ALA A C 1
ATOM 759 O O . ALA A 1 90 ? 8.722 -16.707 -8.635 1.00 89.50 90 ALA A O 1
ATOM 760 N N . LYS A 1 91 ? 9.327 -16.779 -6.474 1.00 90.69 91 LYS A N 1
ATOM 761 C CA . LYS A 1 91 ? 7.979 -16.524 -5.955 1.00 90.69 91 LYS A CA 1
ATOM 762 C C . LYS A 1 91 ? 7.457 -15.151 -6.313 1.00 90.69 91 LYS A C 1
ATOM 764 O O . LYS A 1 91 ? 6.293 -15.027 -6.695 1.00 90.69 91 LYS A O 1
ATOM 769 N N . MET A 1 92 ? 8.312 -14.133 -6.278 1.00 89.69 92 MET A N 1
ATOM 770 C CA . MET A 1 92 ? 7.959 -12.819 -6.784 1.00 89.69 92 MET A CA 1
ATOM 771 C C . MET A 1 92 ? 7.571 -12.926 -8.247 1.00 89.69 92 MET A C 1
ATOM 773 O O . MET A 1 92 ? 6.521 -12.409 -8.572 1.00 89.69 92 MET A O 1
ATOM 777 N N . LEU A 1 93 ? 8.318 -13.610 -9.120 1.00 88.56 93 LEU A N 1
ATOM 778 C CA . LEU A 1 93 ? 7.975 -13.759 -10.542 1.00 88.56 93 LEU A CA 1
ATOM 779 C C . LEU A 1 93 ? 6.642 -14.491 -10.776 1.00 88.56 93 LEU A C 1
ATOM 781 O O . LEU A 1 93 ? 5.837 -13.995 -11.567 1.00 88.56 93 LEU A O 1
ATOM 785 N N . GLU A 1 94 ? 6.394 -15.594 -10.065 1.00 90.31 94 GLU A N 1
ATOM 786 C CA . GLU A 1 94 ? 5.162 -16.404 -10.138 1.00 90.31 94 GLU A CA 1
ATOM 787 C C . GLU A 1 94 ? 3.917 -15.657 -9.636 1.00 90.31 94 GLU A C 1
ATOM 789 O O . GLU A 1 94 ? 2.811 -15.876 -10.131 1.00 90.31 94 GLU A O 1
ATOM 794 N N . SER A 1 95 ? 4.086 -14.760 -8.664 1.00 91.00 95 SER A N 1
ATOM 795 C CA . SER A 1 95 ? 2.968 -14.082 -8.012 1.00 91.00 95 SER A CA 1
ATOM 796 C C . SER A 1 95 ? 2.314 -13.025 -8.904 1.00 91.00 95 SER A C 1
ATOM 798 O O . SER A 1 95 ? 2.991 -12.253 -9.591 1.00 91.00 95 SER A O 1
ATOM 800 N N . HIS A 1 96 ? 0.984 -12.930 -8.824 1.00 89.75 96 HIS A N 1
ATOM 801 C CA . HIS A 1 96 ? 0.213 -11.837 -9.431 1.00 89.75 96 HIS A CA 1
ATOM 802 C C . HIS A 1 96 ? 0.374 -10.532 -8.645 1.00 89.75 96 HIS A C 1
ATOM 804 O O . HIS A 1 96 ? 0.468 -9.468 -9.245 1.00 89.75 96 HIS A O 1
ATOM 810 N N . ILE A 1 97 ? 0.444 -10.629 -7.313 1.00 91.94 97 ILE A N 1
ATOM 811 C CA . ILE A 1 97 ? 0.616 -9.523 -6.366 1.00 91.94 97 ILE A CA 1
ATOM 812 C C . ILE A 1 97 ? 1.641 -9.944 -5.322 1.00 91.94 97 ILE A C 1
ATOM 814 O O . ILE A 1 97 ? 1.665 -11.101 -4.914 1.00 91.94 97 ILE A O 1
ATOM 818 N N . VAL A 1 98 ? 2.462 -8.999 -4.877 1.00 93.88 98 VAL A N 1
ATOM 819 C CA . VAL A 1 98 ? 3.399 -9.189 -3.767 1.00 93.88 98 VAL A CA 1
ATOM 820 C C . VAL A 1 98 ? 3.062 -8.169 -2.688 1.00 93.88 98 VAL A C 1
ATOM 822 O O . VAL A 1 98 ? 2.990 -6.979 -2.980 1.00 93.88 98 VAL A O 1
ATOM 825 N N . ILE A 1 99 ? 2.861 -8.611 -1.449 1.00 94.00 99 ILE A N 1
ATOM 826 C CA . ILE A 1 99 ? 2.731 -7.708 -0.301 1.00 94.00 99 ILE A CA 1
ATOM 827 C C . ILE A 1 99 ? 4.112 -7.583 0.333 1.00 94.00 99 ILE A C 1
ATOM 829 O O . ILE A 1 99 ? 4.647 -8.555 0.856 1.00 94.00 99 ILE A O 1
ATOM 833 N N . TRP A 1 100 ? 4.697 -6.392 0.261 1.00 94.50 100 TRP A N 1
ATOM 834 C CA . TRP A 1 100 ? 5.967 -6.090 0.910 1.00 94.50 100 TRP A CA 1
ATOM 835 C C . TRP A 1 100 ? 5.684 -5.465 2.275 1.00 94.50 100 TRP A C 1
ATOM 837 O O . TRP A 1 100 ? 5.381 -4.271 2.379 1.00 94.50 100 TRP A O 1
ATOM 847 N N . ALA A 1 101 ? 5.719 -6.303 3.310 1.00 92.94 101 ALA A N 1
ATOM 848 C CA . ALA A 1 101 ? 5.411 -5.920 4.678 1.00 92.94 101 ALA A CA 1
ATOM 849 C C . ALA A 1 101 ? 6.648 -5.395 5.406 1.00 92.94 101 ALA A C 1
ATOM 851 O O . ALA A 1 101 ? 7.676 -6.062 5.459 1.00 92.94 101 ALA A O 1
ATOM 852 N N . ILE A 1 102 ? 6.534 -4.202 5.986 1.00 92.00 102 ILE A N 1
ATOM 853 C CA . ILE A 1 102 ? 7.606 -3.565 6.752 1.00 92.00 102 ILE A CA 1
AT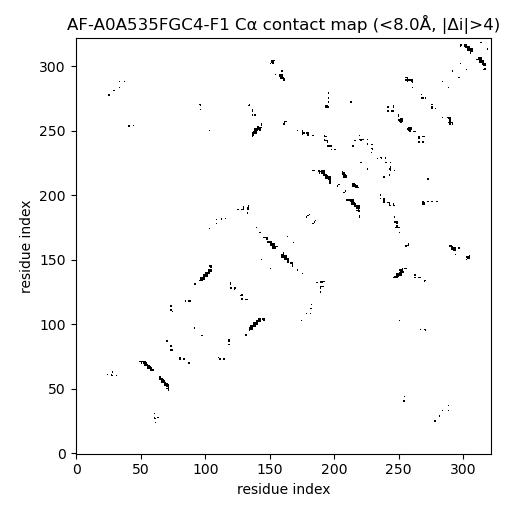OM 854 C C . ILE A 1 102 ? 7.053 -3.199 8.121 1.00 92.00 102 ILE A C 1
ATOM 856 O O . ILE A 1 102 ? 5.973 -2.622 8.216 1.00 92.00 102 ILE A O 1
ATOM 860 N N . HIS A 1 103 ? 7.771 -3.499 9.198 1.00 91.62 103 HIS A N 1
ATOM 861 C CA . HIS A 1 103 ? 7.315 -3.066 10.514 1.00 91.62 103 HIS A CA 1
ATOM 862 C C . HIS A 1 103 ? 7.385 -1.539 10.639 1.00 91.62 103 HIS A C 1
ATOM 864 O O . HIS A 1 103 ? 8.407 -0.914 10.344 1.00 91.62 103 HIS A O 1
ATOM 870 N N . ALA A 1 104 ? 6.308 -0.929 11.131 1.00 91.25 104 ALA A N 1
ATOM 871 C CA . ALA A 1 104 ? 6.228 0.516 11.292 1.00 91.25 104 ALA A CA 1
ATOM 872 C C . ALA A 1 104 ? 7.205 1.068 12.346 1.00 91.25 104 ALA A C 1
ATOM 874 O O . ALA A 1 104 ? 7.532 2.255 12.303 1.00 91.25 104 ALA A O 1
ATOM 875 N N . ASP A 1 105 ? 7.676 0.241 13.280 1.00 87.38 105 ASP A N 1
ATOM 876 C CA . ASP A 1 105 ? 8.668 0.587 14.305 1.00 87.38 105 ASP A CA 1
ATOM 877 C C . ASP A 1 105 ? 10.125 0.409 13.837 1.00 87.38 105 ASP A C 1
ATOM 879 O O . ASP A 1 105 ? 11.052 0.761 14.575 1.00 87.38 105 ASP A O 1
ATOM 883 N N . SER A 1 106 ? 10.339 -0.071 12.603 1.00 84.31 106 SER A N 1
ATOM 884 C CA . SER A 1 106 ? 11.678 -0.248 12.047 1.00 84.31 106 SER A CA 1
ATOM 885 C C . SER A 1 106 ? 12.447 1.075 12.0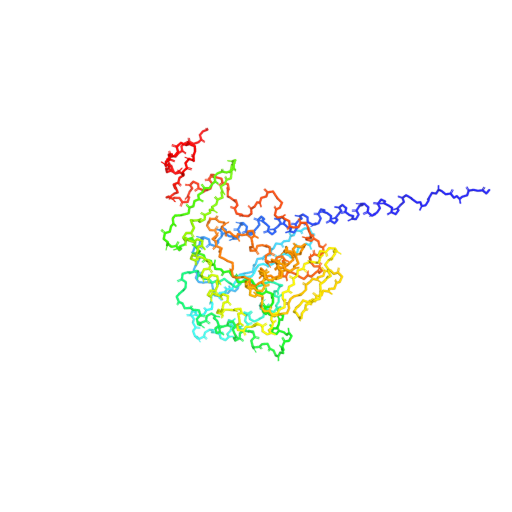33 1.00 84.31 106 SER A C 1
ATOM 887 O O . SER A 1 106 ? 11.961 2.113 11.571 1.00 84.31 106 SER A O 1
ATOM 889 N N . ARG A 1 107 ? 13.677 1.029 12.557 1.00 76.12 107 ARG A N 1
ATOM 890 C CA . ARG A 1 107 ? 14.592 2.179 12.650 1.00 76.12 107 ARG A CA 1
ATOM 891 C C . ARG A 1 107 ? 15.536 2.295 11.455 1.00 76.12 107 ARG A C 1
ATOM 893 O O . ARG A 1 107 ? 16.235 3.297 11.340 1.00 76.12 107 ARG A O 1
ATOM 900 N N . SER A 1 108 ? 15.592 1.280 10.596 1.00 81.12 108 SER A N 1
ATOM 901 C CA . SER A 1 108 ? 16.481 1.247 9.438 1.00 81.12 108 SER A CA 1
ATOM 902 C C . SER A 1 108 ? 15.766 0.624 8.254 1.00 81.12 108 SER A C 1
ATOM 904 O O . SER A 1 108 ? 15.306 -0.508 8.324 1.00 81.12 108 SER A O 1
ATOM 906 N N . VAL A 1 109 ? 15.720 1.366 7.152 1.00 88.62 109 VAL A N 1
ATOM 907 C CA . VAL A 1 109 ? 15.188 0.893 5.866 1.00 88.62 109 VAL A CA 1
ATOM 908 C C . VAL A 1 109 ? 16.285 0.374 4.944 1.00 88.62 109 VAL A C 1
ATOM 910 O O . VAL A 1 109 ? 16.002 -0.124 3.863 1.00 88.62 109 VAL A O 1
ATOM 913 N N . THR A 1 110 ? 17.555 0.528 5.332 1.00 87.88 110 THR A N 1
ATOM 914 C CA . THR A 1 110 ? 18.699 0.311 4.440 1.00 87.88 110 THR A CA 1
ATOM 915 C C . THR A 1 110 ? 18.776 -1.126 3.947 1.00 87.88 110 THR A C 1
ATOM 917 O O . THR A 1 110 ? 19.004 -1.336 2.758 1.00 87.88 110 THR A O 1
ATOM 920 N N . PHE A 1 111 ? 18.577 -2.090 4.847 1.00 85.19 111 PHE A N 1
ATOM 921 C CA . PHE A 1 111 ? 18.652 -3.510 4.520 1.00 85.19 111 PHE A CA 1
ATOM 922 C C . PHE A 1 111 ? 17.515 -3.918 3.577 1.00 85.19 111 PHE A C 1
ATOM 924 O O . PHE A 1 111 ? 17.777 -4.358 2.461 1.00 85.19 111 PHE A O 1
ATOM 931 N N . ASP A 1 112 ? 16.267 -3.660 3.972 1.00 88.06 112 ASP A N 1
ATOM 932 C CA . ASP A 1 112 ? 15.081 -3.983 3.173 1.00 88.06 112 ASP A CA 1
ATOM 933 C C . ASP A 1 112 ? 15.109 -3.299 1.800 1.00 88.06 112 ASP A C 1
ATOM 935 O O . ASP A 1 112 ? 14.785 -3.907 0.781 1.00 88.06 112 ASP A O 1
ATOM 939 N N . ARG A 1 113 ? 15.541 -2.030 1.752 1.00 91.56 113 ARG A N 1
ATOM 940 C CA . ARG A 1 113 ? 15.691 -1.279 0.500 1.00 91.56 113 ARG A CA 1
ATOM 941 C C . ARG A 1 113 ? 16.723 -1.933 -0.408 1.00 91.56 113 ARG A C 1
ATOM 943 O O . ARG A 1 113 ? 16.479 -2.048 -1.605 1.00 91.56 113 ARG A O 1
ATOM 950 N N . LYS A 1 114 ? 17.864 -2.349 0.147 1.00 89.88 114 LYS A N 1
ATOM 951 C CA . LYS A 1 114 ? 18.924 -3.008 -0.617 1.00 89.88 114 LYS A CA 1
ATOM 952 C C . LYS A 1 114 ? 18.463 -4.369 -1.137 1.00 89.88 114 LYS A C 1
ATOM 954 O O . LYS A 1 114 ? 18.665 -4.652 -2.311 1.00 89.88 114 LYS A O 1
ATOM 959 N N . ALA A 1 115 ? 17.775 -5.156 -0.312 1.00 88.44 115 ALA A N 1
ATOM 960 C CA . ALA A 1 115 ? 17.217 -6.440 -0.723 1.00 88.44 115 ALA A CA 1
ATOM 961 C C . ALA A 1 115 ? 16.191 -6.285 -1.858 1.00 88.44 115 ALA A C 1
ATOM 963 O O . ALA A 1 115 ? 16.255 -7.007 -2.852 1.00 88.44 115 ALA A O 1
ATOM 964 N N . LEU A 1 116 ? 15.289 -5.302 -1.757 1.00 92.94 116 LEU A N 1
ATOM 965 C CA . LEU A 1 116 ? 14.350 -4.976 -2.831 1.00 92.94 116 LEU A CA 1
ATOM 966 C C . LEU A 1 116 ? 15.076 -4.539 -4.110 1.00 92.94 116 LEU A C 1
ATOM 968 O O . LEU A 1 116 ? 14.725 -4.989 -5.201 1.00 92.94 116 LEU A O 1
ATOM 972 N N . GLU A 1 117 ? 16.071 -3.659 -3.986 1.00 94.31 117 GLU A N 1
ATOM 973 C CA . GLU A 1 117 ? 16.882 -3.193 -5.110 1.00 94.31 117 GLU A CA 1
ATOM 974 C C . GLU A 1 117 ? 17.557 -4.371 -5.815 1.00 94.31 117 GLU A C 1
ATOM 976 O O . GLU A 1 117 ? 17.410 -4.525 -7.027 1.00 94.31 117 GLU A O 1
ATOM 981 N N . ASP A 1 118 ? 18.210 -5.250 -5.061 1.00 91.94 118 ASP A N 1
ATOM 982 C CA . ASP A 1 118 ? 18.874 -6.427 -5.606 1.00 91.94 118 ASP A CA 1
ATOM 983 C C . ASP A 1 118 ? 17.871 -7.366 -6.286 1.00 91.94 118 ASP A C 1
ATOM 985 O O . ASP A 1 118 ? 18.106 -7.782 -7.422 1.00 91.94 118 ASP A O 1
ATOM 989 N N . LEU A 1 119 ? 16.712 -7.638 -5.670 1.00 92.12 119 LEU A N 1
ATOM 990 C CA . LEU A 1 119 ? 15.659 -8.472 -6.263 1.00 92.12 119 LEU A CA 1
ATOM 991 C C . LEU A 1 119 ? 15.165 -7.901 -7.593 1.00 92.12 119 LEU A C 1
ATOM 993 O O . LEU A 1 119 ? 15.141 -8.621 -8.596 1.00 92.12 119 LEU A O 1
ATOM 997 N N . VAL A 1 120 ? 14.823 -6.610 -7.630 1.00 94.56 120 VAL A N 1
ATOM 998 C CA . VAL A 1 120 ? 14.346 -5.943 -8.847 1.00 94.56 120 VAL A CA 1
ATOM 999 C C . VAL A 1 120 ? 15.439 -5.945 -9.913 1.00 94.56 120 VAL A C 1
ATOM 1001 O O . VAL A 1 120 ? 15.195 -6.406 -11.026 1.00 94.56 120 VAL A O 1
ATOM 1004 N N . TYR A 1 121 ? 16.654 -5.486 -9.604 1.00 94.81 121 TYR A N 1
ATOM 1005 C CA . TYR A 1 121 ? 17.727 -5.361 -10.596 1.00 94.81 121 TYR A CA 1
ATOM 1006 C C . TYR A 1 121 ? 18.379 -6.689 -10.997 1.00 94.81 121 TYR A C 1
ATOM 1008 O O . TYR A 1 121 ? 19.033 -6.734 -12.041 1.00 94.81 121 TYR A O 1
ATOM 1016 N N . SER A 1 122 ? 18.131 -7.780 -10.263 1.00 91.81 122 SER A N 1
ATOM 1017 C CA . SER A 1 122 ? 18.495 -9.138 -10.691 1.00 91.81 122 SER A CA 1
ATOM 1018 C C . SER A 1 122 ? 17.708 -9.622 -11.916 1.00 91.81 122 SER A C 1
ATOM 1020 O O . SER A 1 122 ? 18.075 -10.634 -12.525 1.00 91.81 122 SER A O 1
ATOM 1022 N N . ALA A 1 123 ? 16.615 -8.937 -12.277 1.00 92.19 123 ALA A N 1
ATOM 1023 C CA . ALA A 1 123 ? 15.886 -9.218 -13.501 1.00 92.19 123 ALA A CA 1
ATOM 1024 C C . ALA A 1 123 ? 16.678 -8.732 -14.740 1.00 92.19 123 ALA A C 1
ATOM 1026 O O . ALA A 1 123 ? 17.193 -7.601 -14.755 1.00 92.19 123 ALA A O 1
ATOM 1027 N N . PRO A 1 124 ? 16.767 -9.561 -15.798 1.00 90.38 124 PRO A N 1
ATOM 1028 C CA . PRO A 1 124 ? 17.657 -9.362 -16.943 1.00 90.38 124 PRO A CA 1
ATOM 1029 C C . PRO A 1 124 ? 17.346 -8.121 -17.783 1.00 90.38 124 PRO A C 1
ATOM 1031 O O . PRO A 1 124 ? 18.250 -7.564 -18.402 1.00 90.38 124 PRO A O 1
ATOM 1034 N N . ASN A 1 125 ? 16.090 -7.672 -17.829 1.00 94.56 125 ASN A N 1
ATOM 1035 C CA . ASN A 1 125 ? 15.663 -6.576 -18.697 1.00 94.56 125 ASN A CA 1
ATOM 1036 C C . ASN A 1 125 ? 14.716 -5.597 -17.986 1.00 94.56 125 ASN A C 1
ATOM 1038 O O . ASN A 1 125 ? 14.151 -5.889 -16.932 1.00 94.56 125 ASN A O 1
ATOM 1042 N N . VAL A 1 126 ? 14.552 -4.407 -18.573 1.00 94.19 126 VAL A N 1
ATOM 1043 C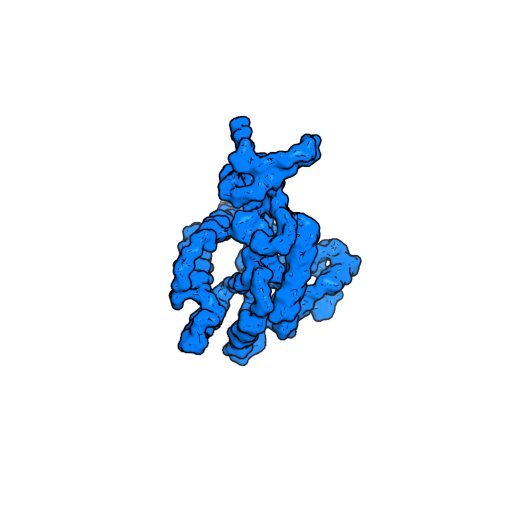 CA . VAL A 1 126 ? 13.744 -3.325 -17.992 1.00 94.19 126 VAL A CA 1
ATOM 1044 C C . VAL A 1 126 ? 12.267 -3.694 -17.852 1.00 94.19 126 VAL A C 1
ATOM 1046 O O . VAL A 1 126 ? 11.626 -3.254 -16.903 1.00 94.19 126 VAL A O 1
ATOM 1049 N N . ASP A 1 127 ? 11.722 -4.518 -18.744 1.00 92.88 127 ASP A N 1
ATOM 1050 C CA . ASP A 1 127 ? 10.302 -4.867 -18.723 1.00 92.88 127 ASP A CA 1
ATOM 1051 C C . ASP A 1 127 ? 9.979 -5.863 -17.608 1.00 92.88 127 ASP A C 1
ATOM 1053 O O . ASP A 1 127 ? 8.964 -5.713 -16.930 1.00 92.88 127 ASP A O 1
ATOM 1057 N N . GLU A 1 128 ? 10.877 -6.802 -17.315 1.00 91.94 128 GLU A N 1
ATOM 1058 C CA . GLU A 1 128 ? 10.767 -7.659 -16.134 1.00 91.94 128 GLU A CA 1
ATOM 1059 C C . GLU A 1 128 ? 10.945 -6.868 -14.837 1.00 91.94 128 GLU A C 1
ATOM 1061 O O . GLU A 1 128 ? 10.169 -7.060 -13.902 1.00 91.94 128 GLU A O 1
ATOM 1066 N N . ARG A 1 129 ? 11.881 -5.910 -14.792 1.00 95.38 129 ARG A N 1
ATOM 1067 C CA . ARG A 1 129 ? 12.033 -4.996 -13.642 1.00 95.38 129 ARG A CA 1
ATOM 1068 C C . ARG A 1 129 ? 10.753 -4.210 -13.384 1.00 95.38 129 ARG A C 1
ATOM 1070 O O . ARG A 1 129 ? 10.286 -4.146 -12.248 1.00 95.38 129 ARG A O 1
ATOM 1077 N N . ARG A 1 130 ? 10.151 -3.661 -14.447 1.00 93.94 130 ARG A N 1
ATOM 1078 C CA . ARG A 1 130 ? 8.835 -3.010 -14.397 1.00 93.94 130 ARG A CA 1
ATOM 1079 C C . ARG A 1 130 ? 7.781 -3.989 -13.892 1.00 93.94 130 ARG A C 1
ATOM 1081 O O . ARG A 1 130 ? 7.058 -3.661 -12.958 1.00 93.94 130 ARG A O 1
ATOM 1088 N N . ARG A 1 131 ? 7.683 -5.189 -14.461 1.00 91.38 131 ARG A N 1
ATOM 1089 C CA . ARG A 1 131 ? 6.686 -6.185 -14.042 1.00 91.38 131 ARG A CA 1
ATOM 1090 C C . ARG A 1 131 ? 6.810 -6.531 -12.558 1.00 91.38 131 ARG A C 1
ATOM 1092 O O . ARG A 1 131 ? 5.789 -6.644 -11.889 1.00 91.38 131 ARG A O 1
ATOM 1099 N N . LEU A 1 132 ? 8.032 -6.669 -12.044 1.00 93.50 132 LEU A N 1
ATOM 1100 C CA . LEU A 1 132 ? 8.290 -6.963 -10.637 1.00 93.50 132 LEU A CA 1
ATOM 1101 C C . LEU A 1 132 ? 7.844 -5.827 -9.719 1.00 93.50 132 LEU A C 1
ATOM 1103 O O . LEU A 1 132 ? 7.043 -6.076 -8.827 1.00 93.50 132 LEU A O 1
ATOM 1107 N N . ILE A 1 133 ? 8.301 -4.592 -9.942 1.00 94.88 133 ILE A N 1
ATOM 1108 C CA . ILE A 1 133 ? 7.981 -3.480 -9.033 1.00 94.88 133 ILE A CA 1
ATOM 1109 C C . ILE A 1 133 ? 6.492 -3.098 -9.074 1.00 94.88 133 ILE A C 1
ATOM 1111 O O . ILE A 1 133 ? 5.909 -2.732 -8.056 1.00 94.88 133 ILE A O 1
ATOM 1115 N N . ASN A 1 134 ? 5.839 -3.219 -10.236 1.00 93.12 134 ASN A N 1
ATOM 1116 C CA . ASN A 1 134 ? 4.464 -2.748 -10.412 1.00 93.12 134 ASN A CA 1
ATOM 1117 C C . ASN A 1 134 ? 3.413 -3.605 -9.688 1.00 93.12 134 ASN A C 1
ATOM 1119 O O . ASN A 1 134 ? 2.349 -3.083 -9.350 1.00 93.12 134 ASN A O 1
ATOM 1123 N N . LYS A 1 135 ? 3.727 -4.865 -9.365 1.00 92.56 135 LYS A N 1
ATOM 1124 C CA . LYS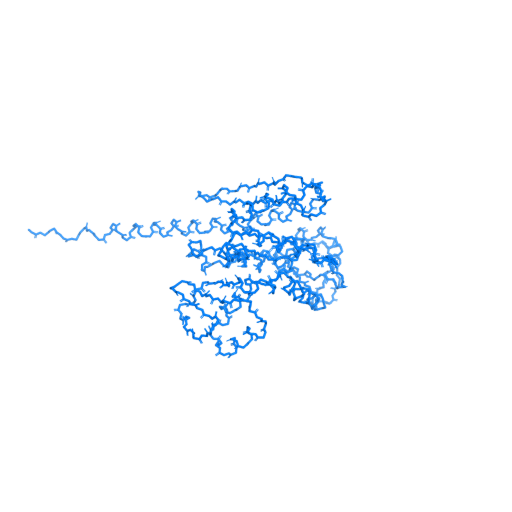 A 1 135 ? 2.842 -5.755 -8.594 1.00 92.56 135 LYS A CA 1
ATOM 1125 C C . LYS A 1 135 ? 3.061 -5.736 -7.082 1.00 92.56 135 LYS A C 1
ATOM 1127 O O . LYS A 1 135 ? 2.347 -6.433 -6.363 1.00 92.56 135 LYS A O 1
ATOM 1132 N N . ILE A 1 136 ? 4.031 -4.961 -6.594 1.00 94.88 136 ILE A N 1
ATOM 1133 C CA . ILE A 1 136 ? 4.285 -4.838 -5.157 1.00 94.88 136 ILE A CA 1
ATOM 1134 C C . ILE A 1 136 ? 3.299 -3.840 -4.543 1.00 94.88 136 ILE A C 1
ATOM 1136 O O . ILE A 1 136 ? 3.148 -2.722 -5.044 1.00 94.88 136 ILE A O 1
ATOM 1140 N N . VAL A 1 137 ? 2.647 -4.244 -3.454 1.00 94.81 137 VAL A N 1
ATOM 1141 C CA . VAL A 1 137 ? 1.914 -3.385 -2.519 1.00 94.81 137 VAL A CA 1
ATOM 1142 C C . VAL A 1 137 ? 2.753 -3.253 -1.256 1.00 94.81 137 VAL A C 1
ATOM 1144 O O . VAL A 1 137 ? 3.044 -4.252 -0.602 1.00 94.81 137 VAL A O 1
ATOM 1147 N N . PHE A 1 138 ? 3.141 -2.030 -0.909 1.00 95.88 138 PHE A N 1
ATOM 1148 C CA . PHE A 1 138 ? 3.920 -1.764 0.297 1.00 95.88 138 PHE A CA 1
ATOM 1149 C C . PHE A 1 138 ? 2.992 -1.497 1.476 1.00 95.88 138 PHE A C 1
ATOM 1151 O O . PHE A 1 138 ? 2.093 -0.659 1.378 1.00 95.88 138 PHE A O 1
ATOM 1158 N N . ILE A 1 139 ? 3.233 -2.168 2.600 1.00 96.06 139 ILE A N 1
ATOM 1159 C CA . ILE A 1 139 ? 2.467 -1.953 3.829 1.00 96.06 139 ILE A CA 1
ATOM 1160 C C . ILE A 1 139 ? 3.393 -1.690 5.013 1.00 96.06 139 ILE A C 1
ATOM 1162 O O . ILE A 1 139 ? 4.467 -2.283 5.113 1.00 96.06 139 ILE A O 1
ATOM 1166 N N . LEU A 1 140 ? 2.950 -0.826 5.929 1.00 95.69 140 LEU A N 1
ATOM 1167 C CA . LEU A 1 140 ? 3.542 -0.731 7.263 1.00 95.69 140 LEU A CA 1
ATOM 1168 C C . LEU A 1 140 ? 2.682 -1.541 8.219 1.00 95.69 140 LEU A C 1
ATOM 1170 O O . LEU A 1 140 ? 1.529 -1.187 8.437 1.00 95.69 140 LEU A O 1
ATOM 1174 N N . THR A 1 141 ? 3.210 -2.621 8.776 1.00 93.56 141 THR A N 1
ATOM 1175 C CA . THR A 1 141 ? 2.512 -3.441 9.772 1.00 93.56 141 THR A CA 1
ATOM 1176 C C . THR A 1 141 ? 2.818 -2.955 11.186 1.00 93.56 141 THR A C 1
ATOM 1178 O O . THR A 1 141 ? 3.720 -2.141 11.397 1.00 93.56 141 THR A O 1
ATOM 1181 N N . LYS A 1 142 ? 2.069 -3.454 12.178 1.00 90.06 142 LYS A N 1
ATOM 1182 C CA . LYS A 1 142 ? 2.264 -3.140 13.608 1.00 90.06 142 LYS A CA 1
ATOM 1183 C C . LYS A 1 142 ? 2.171 -1.645 13.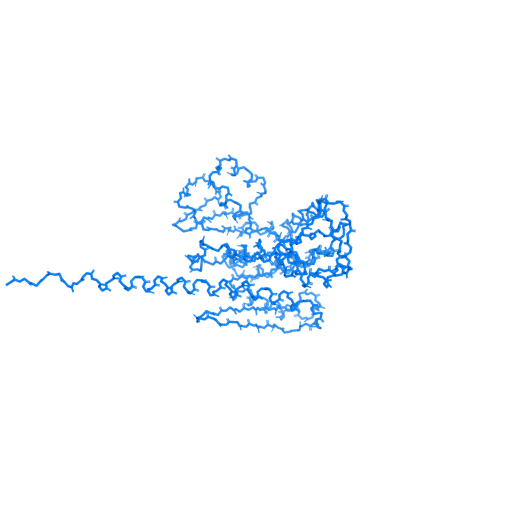927 1.00 90.06 142 LYS A C 1
ATOM 1185 O O . LYS A 1 142 ? 2.823 -1.142 14.839 1.00 90.06 142 LYS A O 1
ATOM 1190 N N . VAL A 1 143 ? 1.352 -0.910 13.175 1.00 92.19 143 VAL A N 1
ATOM 1191 C CA . VAL A 1 143 ? 1.129 0.523 13.429 1.00 92.19 143 VAL A CA 1
ATOM 1192 C C . VAL A 1 143 ? 0.411 0.770 14.756 1.00 92.19 143 VAL A C 1
ATOM 1194 O O . VAL A 1 143 ? 0.490 1.863 15.302 1.00 92.19 143 VAL A O 1
ATOM 1197 N N . ASP A 1 144 ? -0.256 -0.252 15.294 1.00 88.75 144 ASP A N 1
ATOM 1198 C CA . ASP A 1 144 ? -0.827 -0.274 16.642 1.00 88.75 144 ASP A CA 1
ATOM 1199 C C . ASP A 1 144 ? 0.209 -0.121 17.760 1.00 88.75 144 ASP A C 1
ATOM 1201 O O . ASP A 1 144 ? -0.136 0.388 18.824 1.00 88.75 144 ASP A O 1
ATOM 1205 N N . LEU A 1 145 ? 1.476 -0.457 17.498 1.00 88.19 145 LEU A N 1
ATOM 1206 C CA . LEU A 1 145 ? 2.579 -0.276 18.442 1.00 88.19 145 LEU A CA 1
ATOM 1207 C C . LEU A 1 145 ? 3.170 1.142 18.416 1.00 88.19 145 LEU A C 1
ATOM 1209 O O . LEU A 1 145 ? 4.053 1.461 19.215 1.00 88.19 145 LEU A O 1
ATOM 1213 N N . LEU A 1 146 ? 2.712 2.009 17.506 1.00 86.50 146 LEU A N 1
ATOM 1214 C CA . LEU A 1 146 ? 3.143 3.401 17.465 1.00 86.50 146 LEU A CA 1
ATOM 1215 C C . LEU A 1 146 ? 2.428 4.203 18.561 1.00 86.50 146 LEU A C 1
ATOM 1217 O O . LEU A 1 146 ? 1.225 4.439 18.505 1.00 86.50 146 LEU A O 1
ATOM 1221 N N . ILE A 1 147 ? 3.198 4.660 19.545 1.00 73.50 147 ILE A N 1
ATOM 1222 C CA . ILE A 1 147 ? 2.755 5.515 20.654 1.00 73.50 147 ILE A CA 1
ATOM 1223 C C . ILE A 1 147 ? 3.142 6.960 20.278 1.00 73.50 147 ILE A C 1
ATOM 1225 O O . ILE A 1 147 ? 4.299 7.195 19.919 1.00 73.50 147 ILE A O 1
ATOM 1229 N N . PRO A 1 148 ? 2.191 7.917 20.277 1.00 64.75 148 PRO A N 1
ATOM 1230 C CA . PRO A 1 148 ? 1.828 8.521 21.562 1.00 64.75 148 PRO A CA 1
ATOM 1231 C C . PRO A 1 148 ? 0.348 8.465 21.951 1.00 64.75 148 PRO A C 1
ATOM 1233 O O . PRO A 1 148 ? 0.053 8.521 23.142 1.00 64.75 148 PRO A O 1
ATOM 1236 N N . SER A 1 149 ? -0.585 8.377 21.001 1.00 80.94 149 SER A N 1
ATOM 1237 C CA . SER A 1 149 ? -2.013 8.548 21.301 1.00 80.94 149 SER A CA 1
ATOM 1238 C C . SER A 1 149 ? -2.784 7.223 21.342 1.00 80.94 149 SER A C 1
ATOM 1240 O O . SER A 1 149 ? -2.450 6.298 20.599 1.00 8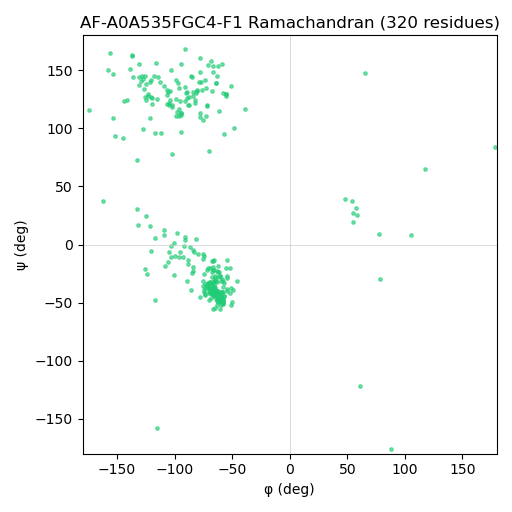0.94 149 SER A O 1
ATOM 1242 N N . PRO A 1 150 ? -3.858 7.134 22.150 1.00 81.31 150 PRO A N 1
ATOM 1243 C CA . PRO A 1 150 ? -4.715 5.957 22.185 1.00 81.31 150 PRO A CA 1
ATOM 1244 C C . PRO A 1 150 ? -5.477 5.761 20.870 1.00 81.31 150 PRO A C 1
ATOM 1246 O O . PRO A 1 150 ? -5.804 6.712 20.152 1.00 81.31 150 PRO A O 1
ATOM 1249 N N . TRP A 1 151 ? -5.817 4.505 20.603 1.00 85.38 151 TRP A N 1
ATOM 1250 C CA . TRP A 1 151 ? -6.770 4.130 19.568 1.00 85.38 151 TRP A CA 1
ATOM 1251 C C . TRP A 1 151 ? -8.197 4.394 20.046 1.00 85.38 151 TRP A C 1
ATOM 1253 O O . TRP A 1 151 ? -8.541 4.130 21.197 1.00 85.38 151 TRP A O 1
ATOM 1263 N N . VAL A 1 152 ? -9.037 4.906 19.152 1.00 84.50 152 VAL A N 1
ATOM 1264 C CA . VAL A 1 152 ? -10.436 5.237 19.433 1.00 84.50 152 VAL A CA 1
ATOM 1265 C C . VAL A 1 152 ? -11.326 4.177 18.804 1.00 84.50 152 VAL A C 1
ATOM 1267 O O . VAL A 1 152 ? -11.292 3.976 17.592 1.00 84.50 152 VAL A O 1
ATOM 1270 N N . LEU A 1 153 ? -12.141 3.514 19.622 1.00 85.88 153 LEU A N 1
ATOM 1271 C CA . LEU A 1 153 ? -13.148 2.563 19.164 1.00 85.88 153 LEU A CA 1
ATOM 1272 C C . LEU A 1 153 ? -14.506 3.253 19.019 1.00 85.88 153 LEU A C 1
ATOM 1274 O O . LEU A 1 153 ? -15.058 3.756 19.995 1.00 85.88 153 LEU A O 1
ATOM 1278 N N . THR A 1 154 ? -15.091 3.187 17.826 1.00 84.00 154 THR A N 1
ATOM 1279 C CA . THR A 1 154 ? -16.489 3.569 17.590 1.00 84.00 154 THR A CA 1
ATOM 1280 C C . THR A 1 154 ? -17.348 2.317 17.445 1.00 84.00 154 THR A C 1
ATOM 1282 O O . THR A 1 154 ? -17.077 1.474 16.591 1.00 84.00 154 THR A O 1
ATOM 1285 N N . LYS A 1 155 ? -18.405 2.193 18.257 1.00 85.44 155 LYS A N 1
ATOM 1286 C CA . LYS A 1 155 ? -19.405 1.122 18.126 1.00 85.44 155 LYS A CA 1
ATOM 1287 C C . LYS A 1 155 ? -20.465 1.511 17.094 1.00 85.44 155 LYS A C 1
ATOM 1289 O O . LYS A 1 155 ? -21.079 2.568 17.207 1.00 85.44 155 LYS A O 1
ATOM 1294 N N . ILE A 1 156 ? -20.716 0.637 16.124 1.00 83.44 156 ILE A N 1
ATOM 1295 C CA . ILE A 1 156 ? -21.747 0.783 15.092 1.00 83.44 156 ILE A CA 1
ATOM 1296 C C . ILE A 1 156 ? -22.587 -0.498 15.096 1.00 83.44 156 ILE A C 1
ATOM 1298 O O . ILE A 1 156 ? -22.181 -1.528 14.562 1.00 83.44 156 ILE A O 1
ATOM 1302 N N . GLY A 1 157 ? -23.759 -0.461 15.736 1.00 86.38 157 GLY A N 1
ATOM 1303 C CA . GLY A 1 157 ? -24.581 -1.660 15.929 1.00 86.38 157 GLY A CA 1
ATOM 1304 C C . GLY A 1 157 ? -23.849 -2.725 16.757 1.00 86.38 157 GLY A C 1
ATOM 1305 O O . GLY A 1 157 ? -23.448 -2.461 17.891 1.00 86.38 157 GLY A O 1
ATOM 1306 N N . SER A 1 158 ? -23.675 -3.923 16.193 1.00 86.88 158 SER A N 1
ATOM 1307 C CA . SER A 1 158 ? -22.927 -5.042 16.791 1.00 86.88 158 SER A CA 1
ATOM 1308 C C . SER A 1 158 ? -21.438 -5.064 16.417 1.00 86.88 158 SER A C 1
ATOM 1310 O O . SER A 1 158 ? -20.735 -6.026 16.730 1.00 86.88 158 SER A O 1
ATOM 1312 N N . GLU A 1 159 ? -20.950 -4.038 15.722 1.00 88.06 159 GLU A N 1
ATOM 1313 C CA . GLU A 1 159 ? -19.585 -3.958 15.206 1.00 88.06 159 GLU A CA 1
ATOM 1314 C C . GLU A 1 159 ? -18.814 -2.801 15.857 1.00 88.06 159 GLU A C 1
ATOM 1316 O O . GLU A 1 159 ? -19.395 -1.832 16.347 1.00 88.06 159 GLU A O 1
ATOM 1321 N N . GLY A 1 160 ? -17.489 -2.904 15.864 1.00 86.62 160 GLY A N 1
ATOM 1322 C CA . GLY A 1 160 ? -16.556 -1.873 16.298 1.00 86.62 160 GLY A CA 1
ATOM 1323 C C . GLY A 1 160 ? -15.600 -1.492 15.172 1.00 86.62 160 GLY A C 1
ATOM 1324 O O . GLY A 1 160 ? -15.141 -2.365 14.434 1.00 86.62 160 GLY A O 1
ATOM 1325 N N . VAL A 1 161 ? -15.304 -0.199 15.049 1.00 88.06 161 VAL A N 1
ATOM 1326 C CA . VAL A 1 161 ? -14.327 0.352 14.102 1.00 88.06 161 VAL A CA 1
ATOM 1327 C C . VAL A 1 161 ? -13.286 1.143 14.877 1.00 88.06 161 VAL A C 1
ATOM 1329 O O . VAL A 1 161 ? -13.637 2.020 15.668 1.00 88.06 161 VAL A O 1
ATOM 1332 N N . PHE A 1 162 ? -12.014 0.837 14.639 1.00 88.56 162 PHE A N 1
ATOM 1333 C CA . PHE A 1 162 ? -10.901 1.563 15.231 1.00 88.56 162 PHE A CA 1
ATOM 1334 C C . PHE A 1 162 ? -10.448 2.714 14.342 1.00 88.56 162 PHE A C 1
ATOM 1336 O O . PHE A 1 162 ? -10.265 2.567 13.134 1.00 88.56 162 PHE A O 1
ATOM 1343 N N . THR A 1 163 ? -10.212 3.855 14.970 1.00 88.31 163 THR A N 1
ATOM 1344 C CA . THR A 1 163 ? -9.627 5.045 14.355 1.00 88.31 163 THR A CA 1
ATOM 1345 C C . THR A 1 163 ? -8.487 5.559 15.220 1.00 88.31 163 THR A C 1
ATOM 1347 O O . THR A 1 163 ? -8.465 5.334 16.430 1.00 88.31 163 THR A O 1
ATOM 1350 N N . VAL A 1 164 ? -7.546 6.270 14.615 1.00 88.81 164 VAL A N 1
ATOM 1351 C CA . VAL A 1 164 ? -6.419 6.881 15.324 1.00 88.81 164 VAL A CA 1
ATOM 1352 C C . VAL A 1 164 ? -6.715 8.335 15.692 1.00 88.81 164 VAL A C 1
ATOM 1354 O O . VAL A 1 164 ? -7.516 9.005 15.043 1.00 88.81 164 VAL A O 1
ATOM 1357 N N . HIS A 1 165 ? -6.049 8.842 16.728 1.00 88.00 165 HIS A N 1
ATOM 1358 C CA . HIS A 1 165 ? -6.047 10.273 17.033 1.00 88.00 165 HIS A CA 1
ATOM 1359 C C . HIS A 1 165 ? -5.289 11.074 15.953 1.00 88.00 165 HIS A C 1
ATOM 1361 O O . HIS A 1 165 ? -4.410 10.532 15.283 1.00 88.00 165 HIS A O 1
ATOM 1367 N N . LYS A 1 166 ? -5.567 12.381 15.826 1.00 88.06 166 LYS A N 1
ATOM 1368 C CA . LYS A 1 166 ? -4.964 13.263 14.801 1.00 88.06 166 LYS A CA 1
ATOM 1369 C C . LYS A 1 166 ? -3.431 13.297 14.835 1.00 88.06 166 LYS A C 1
ATOM 1371 O O . LYS A 1 166 ? -2.790 13.447 13.800 1.00 88.06 166 LYS A O 1
ATOM 1376 N N . GLU A 1 167 ? -2.836 13.174 16.019 1.00 89.56 167 GLU A N 1
ATOM 1377 C CA . GLU A 1 167 ? -1.375 13.129 16.180 1.00 89.56 167 GLU A CA 1
ATOM 1378 C C . GLU A 1 167 ? -0.784 11.840 15.601 1.00 89.56 167 GLU A C 1
ATOM 1380 O O . GLU A 1 167 ? 0.171 11.894 14.827 1.00 89.56 167 GLU A O 1
ATOM 1385 N N . THR A 1 168 ? -1.392 10.691 15.911 1.00 90.31 168 THR A N 1
ATOM 1386 C CA . THR A 1 168 ? -1.018 9.404 15.314 1.00 90.31 168 THR A CA 1
ATOM 1387 C C . THR A 1 168 ? -1.280 9.406 13.807 1.00 90.31 168 THR A C 1
ATOM 1389 O O . THR A 1 168 ? -0.432 8.943 13.057 1.00 90.31 168 THR A O 1
ATOM 1392 N N . GLU A 1 169 ? -2.385 9.986 13.327 1.00 91.62 169 GLU A N 1
ATOM 1393 C CA . GLU A 1 169 ? -2.651 10.149 11.888 1.00 91.62 169 GLU A CA 1
ATOM 1394 C C . GLU A 1 169 ? -1.529 10.931 11.186 1.00 91.62 169 GLU A C 1
ATOM 1396 O O . GLU A 1 169 ? -1.034 10.507 10.140 1.00 91.62 169 GLU A O 1
ATOM 1401 N N . LYS A 1 170 ? -1.066 12.032 11.792 1.00 92.88 170 LYS A N 1
ATOM 1402 C CA . LYS A 1 170 ? 0.068 12.812 11.285 1.00 92.88 170 LYS A CA 1
ATOM 1403 C C . LYS A 1 170 ? 1.358 11.986 11.251 1.00 92.88 170 LYS A C 1
ATOM 1405 O O . LYS A 1 170 ? 2.033 11.980 10.225 1.00 92.88 170 LYS A O 1
ATOM 1410 N N . LEU A 1 171 ? 1.675 11.258 12.325 1.00 93.56 171 LEU A N 1
ATOM 1411 C CA . LEU A 1 171 ? 2.847 10.375 12.382 1.00 93.56 171 LEU A CA 1
ATOM 1412 C C . LEU A 1 171 ? 2.793 9.281 11.305 1.00 93.56 171 LEU A C 1
ATOM 1414 O O . LEU A 1 171 ? 3.802 8.985 10.665 1.00 93.56 171 LEU A O 1
ATOM 1418 N N . LEU A 1 172 ? 1.621 8.679 11.088 1.00 94.19 172 LEU A N 1
ATOM 1419 C CA . LEU A 1 172 ? 1.421 7.677 10.043 1.00 94.19 172 LEU A CA 1
ATOM 1420 C C . LEU A 1 172 ? 1.624 8.270 8.650 1.00 94.19 172 LEU A C 1
ATOM 1422 O O . LEU A 1 172 ? 2.272 7.630 7.828 1.00 94.19 172 LEU A O 1
ATOM 1426 N N . ALA A 1 173 ? 1.140 9.488 8.398 1.00 93.31 173 ALA A N 1
ATOM 1427 C CA . ALA A 1 173 ? 1.355 10.182 7.130 1.00 93.31 173 ALA A CA 1
ATOM 1428 C C . ALA A 1 173 ? 2.840 10.527 6.895 1.00 93.31 173 ALA A C 1
ATOM 1430 O O . ALA A 1 173 ? 3.342 10.387 5.779 1.00 93.31 173 ALA A O 1
ATOM 1431 N N . GLU A 1 174 ? 3.562 10.944 7.939 1.00 93.88 174 GLU A N 1
ATOM 1432 C CA . GLU A 1 174 ? 5.010 11.186 7.877 1.00 93.88 174 GLU A CA 1
ATOM 1433 C C . GLU A 1 174 ? 5.782 9.893 7.585 1.00 93.88 174 GLU A C 1
ATOM 1435 O O . GLU A 1 174 ? 6.650 9.875 6.710 1.00 93.88 174 GLU A O 1
ATOM 1440 N N . LYS A 1 175 ? 5.428 8.789 8.258 1.00 94.06 175 LYS A N 1
ATOM 1441 C CA . LYS A 1 175 ? 6.008 7.468 7.985 1.00 94.06 175 LYS A CA 1
ATOM 1442 C C . LYS A 1 175 ? 5.688 6.997 6.573 1.00 94.06 175 LYS A C 1
ATOM 1444 O O . LYS A 1 175 ? 6.605 6.613 5.859 1.00 94.06 175 LYS A O 1
ATOM 1449 N N . GLU A 1 176 ? 4.434 7.064 6.143 1.00 94.31 176 GLU A N 1
ATOM 1450 C CA . GLU A 1 176 ? 4.037 6.739 4.771 1.00 94.31 176 GLU A CA 1
ATOM 1451 C C . GLU A 1 176 ? 4.917 7.482 3.756 1.00 94.31 176 GLU A C 1
ATOM 1453 O O . GLU A 1 176 ? 5.502 6.847 2.880 1.00 94.31 176 GLU A O 1
ATOM 1458 N N . SER A 1 177 ? 5.089 8.799 3.920 1.00 93.19 177 SER A N 1
ATOM 1459 C CA . SER A 1 177 ? 5.939 9.605 3.038 1.00 93.19 177 SER A CA 1
ATOM 1460 C C . SER A 1 177 ? 7.400 9.153 3.062 1.00 93.19 177 SER A C 1
ATOM 1462 O O . SER A 1 177 ? 8.004 8.989 2.003 1.00 93.19 177 SER A O 1
ATOM 1464 N N . TYR A 1 178 ? 7.967 8.927 4.250 1.00 94.56 178 TYR A N 1
ATOM 1465 C CA . TYR A 1 178 ? 9.350 8.473 4.412 1.00 94.56 178 TYR A CA 1
ATOM 1466 C C . TYR A 1 178 ? 9.597 7.117 3.735 1.00 94.56 178 TYR A C 1
ATOM 1468 O O . TYR A 1 178 ? 10.559 6.951 2.985 1.00 94.56 178 TYR A O 1
ATOM 1476 N N . PHE A 1 179 ? 8.708 6.145 3.950 1.00 95.25 179 PHE A N 1
ATOM 1477 C CA . PHE A 1 179 ? 8.830 4.819 3.348 1.00 95.25 179 PHE A CA 1
ATOM 1478 C C . PHE A 1 179 ? 8.554 4.845 1.839 1.00 95.25 179 PHE A C 1
ATOM 1480 O O . PHE A 1 179 ? 9.206 4.124 1.087 1.00 95.25 179 PHE A O 1
ATOM 1487 N N . GLN A 1 180 ? 7.659 5.708 1.358 1.00 93.75 180 GLN A N 1
ATOM 1488 C CA . GLN A 1 180 ? 7.453 5.904 -0.076 1.00 93.75 180 GLN A CA 1
ATOM 1489 C C . GLN A 1 180 ? 8.709 6.493 -0.742 1.00 93.75 180 GLN A C 1
ATOM 1491 O O . GLN A 1 180 ? 9.124 6.039 -1.811 1.00 93.75 180 GLN A O 1
ATOM 1496 N N . GLU A 1 181 ? 9.372 7.453 -0.101 1.00 93.69 181 GLU A N 1
ATOM 1497 C CA . GLU A 1 181 ? 10.647 7.984 -0.585 1.00 93.69 181 GLU A CA 1
ATOM 1498 C C . GLU A 1 181 ? 11.761 6.926 -0.567 1.00 93.69 181 GLU A C 1
ATOM 1500 O O . GLU A 1 181 ? 12.543 6.841 -1.510 1.00 93.69 181 GLU A O 1
ATOM 1505 N N . ALA A 1 182 ? 11.799 6.062 0.447 1.00 94.44 182 ALA A N 1
ATOM 1506 C CA . ALA A 1 182 ? 12.822 5.027 0.561 1.00 94.44 182 ALA A CA 1
ATOM 1507 C C . ALA A 1 182 ? 12.634 3.846 -0.412 1.00 94.44 182 ALA A C 1
ATOM 1509 O O . ALA A 1 182 ? 13.619 3.359 -0.969 1.00 94.44 182 ALA A O 1
ATOM 1510 N N . PHE A 1 183 ? 11.398 3.374 -0.614 1.00 95.19 183 PHE A N 1
ATOM 1511 C CA . PHE A 1 183 ? 11.115 2.115 -1.323 1.00 95.19 183 PHE A CA 1
ATOM 1512 C C . PHE A 1 183 ? 10.507 2.285 -2.711 1.00 95.19 183 PHE A C 1
ATOM 1514 O O . PHE A 1 183 ? 10.534 1.343 -3.496 1.00 95.19 183 PHE A O 1
ATOM 1521 N N . ILE A 1 184 ? 9.949 3.452 -3.031 1.00 94.62 184 ILE A N 1
ATOM 1522 C CA . ILE A 1 184 ? 9.170 3.647 -4.262 1.00 94.62 184 ILE A CA 1
ATOM 1523 C C . ILE A 1 184 ? 9.843 4.675 -5.164 1.00 94.62 184 ILE A C 1
ATOM 1525 O O . ILE A 1 184 ? 10.042 4.412 -6.351 1.00 94.62 184 ILE A O 1
ATOM 1529 N N . ALA A 1 185 ? 10.255 5.821 -4.613 1.00 93.69 185 ALA A N 1
ATOM 1530 C CA . ALA A 1 185 ? 10.913 6.873 -5.388 1.00 93.69 185 ALA A CA 1
ATOM 1531 C C . ALA A 1 185 ? 12.155 6.399 -6.181 1.00 93.69 185 ALA A C 1
ATOM 1533 O O . ALA A 1 185 ? 12.258 6.782 -7.352 1.00 93.69 185 ALA A O 1
ATOM 1534 N N . PRO A 1 186 ? 13.042 5.518 -5.659 1.00 95.62 186 PRO A N 1
ATOM 1535 C CA . PRO A 1 186 ? 14.207 5.036 -6.409 1.00 95.62 186 PRO A CA 1
ATOM 1536 C C . PRO A 1 186 ? 13.837 4.291 -7.698 1.00 95.62 186 PRO A C 1
ATOM 1538 O O . PRO A 1 186 ? 14.586 4.303 -8.676 1.00 95.62 186 PRO A O 1
ATOM 1541 N N . PHE A 1 187 ? 12.649 3.686 -7.733 1.00 96.38 187 PHE A N 1
ATOM 1542 C CA . PHE A 1 187 ? 12.146 2.943 -8.884 1.00 96.38 187 PHE A CA 1
ATOM 1543 C C . PHE A 1 187 ? 11.202 3.766 -9.758 1.00 96.38 187 PHE A C 1
ATOM 1545 O O . PHE A 1 187 ? 10.609 3.202 -10.671 1.00 96.38 187 PHE A O 1
ATOM 1552 N N . GLY A 1 188 ? 11.071 5.082 -9.542 1.00 94.81 188 GLY A N 1
ATOM 1553 C CA . GLY A 1 188 ? 10.112 5.938 -10.251 1.00 94.81 188 GLY A CA 1
ATOM 1554 C C . GLY A 1 188 ? 10.135 5.763 -11.774 1.00 94.81 188 GLY A C 1
ATOM 1555 O O . GLY A 1 188 ? 9.087 5.668 -12.398 1.00 94.81 188 GLY A O 1
ATOM 1556 N N . HIS A 1 189 ? 11.311 5.599 -12.379 1.00 95.25 189 HIS A N 1
ATOM 1557 C CA . HIS A 1 189 ? 11.474 5.372 -13.822 1.00 95.25 189 HIS A CA 1
ATOM 1558 C C . HIS A 1 189 ? 10.933 4.014 -14.338 1.00 95.25 189 HIS A C 1
ATOM 1560 O O . HIS A 1 189 ? 10.786 3.821 -15.548 1.00 95.25 189 HIS A O 1
ATOM 1566 N N . LEU A 1 190 ? 10.636 3.071 -13.440 1.00 96.12 190 LEU A N 1
ATOM 1567 C CA . LEU A 1 190 ? 10.048 1.754 -13.716 1.00 96.12 190 LEU A CA 1
ATOM 1568 C C . LEU A 1 190 ? 8.550 1.685 -13.371 1.00 96.12 190 LEU A C 1
ATOM 1570 O O . LEU A 1 190 ? 7.884 0.708 -13.723 1.00 96.12 190 LEU A O 1
ATOM 1574 N N . LEU A 1 191 ? 8.006 2.686 -12.678 1.00 95.38 191 LEU A N 1
ATOM 1575 C CA . LEU A 1 191 ? 6.617 2.657 -12.227 1.00 95.38 191 LEU A CA 1
ATOM 1576 C C . LEU A 1 191 ? 5.648 3.006 -13.358 1.00 95.38 191 LEU A C 1
ATOM 1578 O O . LEU A 1 191 ? 5.875 3.920 -14.157 1.00 95.38 191 LEU A O 1
ATOM 1582 N N . LYS A 1 192 ? 4.536 2.277 -13.394 1.00 93.81 192 LYS A N 1
ATOM 1583 C CA . LYS A 1 192 ? 3.398 2.516 -14.275 1.00 93.81 192 LYS A CA 1
ATOM 1584 C C . LYS A 1 192 ? 2.111 2.159 -13.530 1.00 93.81 192 LYS A C 1
ATOM 1586 O O . LYS A 1 192 ? 1.697 1.000 -13.552 1.00 93.81 192 LYS A O 1
ATOM 1591 N N . ALA A 1 193 ? 1.498 3.142 -12.864 1.00 92.19 193 ALA A N 1
ATOM 1592 C CA . ALA A 1 193 ? 0.237 2.915 -12.158 1.00 92.19 193 ALA A CA 1
ATOM 1593 C C . ALA A 1 193 ? -0.855 2.610 -13.175 1.00 92.19 193 ALA A C 1
ATOM 1595 O O . ALA A 1 193 ? -0.841 3.158 -14.284 1.00 92.19 193 ALA A O 1
ATOM 1596 N N . GLN A 1 194 ? -1.822 1.792 -12.775 1.00 90.31 194 GLN A N 1
ATOM 1597 C CA . GLN A 1 194 ? -2.991 1.506 -13.588 1.00 90.31 194 GLN A CA 1
ATOM 1598 C C . GLN A 1 194 ? -4.262 1.480 -12.746 1.00 90.31 194 GLN A C 1
ATOM 1600 O O . GLN A 1 194 ? -4.238 1.186 -11.555 1.00 90.31 194 GLN A O 1
ATOM 1605 N N . THR A 1 195 ? -5.382 1.823 -13.368 1.00 87.50 195 THR A N 1
ATOM 1606 C CA . THR A 1 195 ? -6.711 1.637 -12.782 1.00 87.50 195 THR A CA 1
ATOM 1607 C C . THR A 1 195 ? -7.757 1.561 -13.888 1.00 87.50 195 THR A C 1
ATOM 1609 O O . THR A 1 195 ? -7.492 1.936 -15.033 1.00 87.50 195 THR A O 1
ATOM 1612 N N . TYR A 1 196 ? -8.961 1.096 -13.566 1.00 83.69 196 TYR A N 1
ATOM 1613 C CA . TYR A 1 196 ? -10.053 1.026 -14.531 1.00 83.69 196 TYR A CA 1
ATOM 1614 C C . TYR A 1 196 ? -10.464 2.416 -15.035 1.00 83.69 196 TYR A C 1
ATOM 1616 O O . TYR A 1 196 ? -10.464 3.423 -14.309 1.00 83.69 196 TYR A O 1
ATOM 1624 N N . ARG A 1 197 ? -10.850 2.457 -16.309 1.00 86.06 197 ARG A N 1
ATOM 1625 C CA . ARG A 1 197 ? -11.252 3.666 -17.015 1.00 86.06 197 ARG A CA 1
ATOM 1626 C C . ARG A 1 197 ? -12.703 4.022 -16.721 1.00 86.06 197 ARG A C 1
ATOM 1628 O O . ARG A 1 197 ? -13.628 3.290 -17.054 1.00 86.06 197 ARG A O 1
ATOM 1635 N N . SER A 1 198 ? -12.923 5.220 -16.186 1.00 84.56 198 SER A N 1
ATOM 1636 C CA . SER A 1 198 ? -14.264 5.812 -16.150 1.00 84.56 198 SER A CA 1
ATOM 1637 C C . SER A 1 198 ? -14.764 6.060 -17.581 1.00 84.56 198 SER A C 1
ATOM 1639 O O . SER A 1 198 ? -14.003 6.563 -18.404 1.00 84.56 198 SER A O 1
ATOM 1641 N N . LYS A 1 199 ? -16.047 5.781 -17.872 1.00 80.06 199 LYS A N 1
ATOM 1642 C CA . LYS A 1 199 ? -16.642 5.796 -19.235 1.00 80.06 199 LYS A CA 1
ATOM 1643 C C . LYS A 1 199 ? -16.292 7.010 -20.108 1.00 80.06 199 LYS A C 1
ATOM 1645 O O . LYS A 1 199 ? -16.198 6.879 -21.321 1.00 80.06 199 LYS A O 1
ATOM 1650 N N . ASN A 1 200 ? -16.075 8.171 -19.495 1.00 87.38 200 ASN A N 1
ATOM 1651 C CA . ASN A 1 200 ? -15.814 9.426 -20.200 1.00 87.38 200 ASN A CA 1
ATOM 1652 C C . ASN A 1 200 ? -14.369 9.924 -20.061 1.00 87.38 200 ASN A C 1
ATOM 1654 O O . ASN A 1 200 ? -14.090 11.048 -20.459 1.00 87.38 200 ASN A O 1
ATOM 1658 N N . PHE A 1 201 ? -13.452 9.136 -19.491 1.00 92.38 201 PHE A N 1
ATOM 1659 C CA . PHE A 1 201 ? -12.072 9.571 -19.294 1.00 92.38 201 PHE A CA 1
ATOM 1660 C C . PHE A 1 201 ? -11.415 9.870 -20.645 1.00 92.38 201 PHE A C 1
ATOM 1662 O O . PHE A 1 201 ? -11.249 8.975 -21.480 1.00 92.38 201 PHE A O 1
ATOM 1669 N N . ASN A 1 202 ? -11.084 11.142 -20.850 1.00 94.81 202 ASN A N 1
ATOM 1670 C CA . ASN A 1 202 ? -10.400 11.662 -22.024 1.00 94.81 202 ASN A CA 1
ATOM 1671 C C . ASN A 1 202 ? -9.604 12.900 -21.598 1.00 94.81 202 ASN A C 1
ATOM 1673 O O . ASN A 1 202 ? -10.144 14.004 -21.513 1.00 94.81 202 ASN A O 1
ATOM 1677 N N . ILE A 1 203 ? -8.337 12.690 -21.253 1.00 95.19 203 ILE A N 1
ATOM 1678 C CA . ILE A 1 203 ? -7.422 13.741 -20.810 1.00 95.19 203 ILE A CA 1
ATOM 1679 C C . ILE A 1 203 ? -6.144 13.635 -21.625 1.00 95.19 203 ILE A C 1
ATOM 1681 O O . ILE A 1 203 ? -5.654 12.536 -21.871 1.00 95.19 203 ILE A O 1
ATOM 1685 N N . LYS A 1 204 ? -5.590 14.789 -21.996 1.00 93.56 204 LYS A N 1
ATOM 1686 C CA . LYS A 1 204 ? -4.242 14.893 -22.543 1.00 93.56 204 LYS A CA 1
ATOM 1687 C C . LYS A 1 204 ? -3.299 15.398 -21.451 1.00 93.56 204 LYS A C 1
ATOM 1689 O O . LYS A 1 204 ? -3.491 16.500 -20.933 1.00 93.56 204 LYS A O 1
ATOM 1694 N N . ASP A 1 205 ? -2.316 14.581 -21.098 1.00 96.25 205 ASP A N 1
ATOM 1695 C CA . ASP A 1 205 ? -1.269 14.883 -20.121 1.00 96.25 205 ASP A CA 1
ATOM 1696 C C . ASP A 1 205 ? -0.017 14.062 -20.453 1.00 96.25 205 ASP A C 1
ATOM 1698 O O . ASP A 1 205 ? -0.143 12.938 -20.927 1.00 96.25 205 ASP A O 1
ATOM 1702 N N . ASP A 1 206 ? 1.178 14.594 -20.198 1.00 95.69 206 ASP A N 1
ATOM 1703 C CA . ASP A 1 206 ? 2.431 13.935 -20.598 1.00 95.69 206 ASP A CA 1
ATOM 1704 C C . ASP A 1 206 ? 2.680 12.611 -19.859 1.00 95.69 206 ASP A C 1
ATOM 1706 O O . ASP A 1 206 ? 3.414 11.747 -20.346 1.00 95.69 206 ASP A O 1
ATOM 1710 N N . TYR A 1 207 ? 2.057 12.425 -18.693 1.00 95.75 207 TYR A N 1
ATOM 1711 C CA . TYR A 1 207 ? 2.230 11.232 -17.866 1.00 95.75 207 TYR A CA 1
ATOM 1712 C C . TYR A 1 207 ? 1.036 10.283 -17.915 1.00 95.75 207 TYR A C 1
ATOM 1714 O O . TYR A 1 207 ? 1.190 9.128 -17.517 1.00 95.75 207 TYR A O 1
ATOM 1722 N N . LEU A 1 208 ? -0.122 10.735 -18.407 1.00 96.75 208 LEU A N 1
ATOM 1723 C CA . LEU A 1 208 ? -1.324 9.911 -18.504 1.00 96.75 208 LEU A CA 1
ATOM 1724 C C . LEU A 1 208 ? -1.475 9.314 -19.898 1.00 96.75 208 LEU A C 1
ATOM 1726 O O . LEU A 1 208 ? -1.302 9.985 -20.910 1.00 96.75 208 LEU A O 1
ATOM 1730 N N . ASP A 1 209 ? -1.880 8.054 -19.919 1.00 95.81 209 ASP A N 1
ATOM 1731 C CA . ASP A 1 209 ? -2.311 7.348 -21.119 1.00 95.81 209 ASP A CA 1
ATOM 1732 C C . ASP A 1 209 ? -3.564 6.533 -20.781 1.00 95.81 209 ASP A C 1
ATOM 1734 O O . ASP A 1 209 ? -3.867 6.318 -19.605 1.00 95.81 209 ASP A O 1
ATOM 1738 N N . TYR A 1 210 ? -4.329 6.099 -21.773 1.00 94.31 210 TYR A N 1
ATOM 1739 C CA . TYR A 1 210 ? -5.498 5.258 -21.535 1.00 94.31 210 TYR A CA 1
ATOM 1740 C C . TYR A 1 210 ? -5.889 4.451 -22.774 1.00 94.31 210 TYR A C 1
ATOM 1742 O O . TYR A 1 210 ? -5.724 4.895 -23.908 1.00 94.31 210 TYR A O 1
ATOM 1750 N N . ASP A 1 211 ? -6.475 3.278 -22.547 1.00 91.19 211 ASP A N 1
ATOM 1751 C CA . ASP A 1 211 ? -7.063 2.438 -23.591 1.00 91.19 211 ASP A CA 1
ATOM 1752 C C . ASP A 1 211 ? -8.588 2.305 -23.406 1.00 91.19 211 ASP A C 1
ATOM 1754 O O . ASP A 1 211 ? -9.245 3.177 -22.832 1.00 91.19 211 ASP A O 1
ATOM 1758 N N . GLN A 1 212 ? -9.208 1.257 -23.952 1.00 85.81 212 GLN A N 1
ATOM 1759 C CA . GLN A 1 212 ? -10.651 1.034 -23.815 1.00 85.81 212 GLN A CA 1
ATOM 1760 C C . GLN A 1 212 ? -11.095 0.760 -22.368 1.00 85.81 212 GLN A C 1
ATOM 1762 O O . GLN A 1 212 ? -12.226 1.094 -22.021 1.00 85.81 212 GLN A O 1
ATOM 1767 N N . HIS A 1 213 ? -10.220 0.209 -21.527 1.00 84.31 213 HIS A N 1
ATOM 1768 C CA . HIS A 1 213 ? -10.557 -0.318 -20.203 1.00 84.31 213 HIS A CA 1
ATOM 1769 C C . HIS A 1 213 ? -9.720 0.272 -19.067 1.00 84.31 213 HIS A C 1
ATOM 1771 O O . HIS A 1 213 ? -10.163 0.254 -17.920 1.00 84.31 213 HIS A O 1
ATOM 1777 N N . THR A 1 214 ? -8.546 0.820 -19.364 1.00 87.75 214 THR A N 1
ATOM 1778 C CA . THR A 1 214 ? -7.529 1.148 -18.364 1.00 87.75 214 THR A CA 1
ATOM 1779 C C . THR A 1 214 ? -7.020 2.570 -18.546 1.00 87.75 214 THR A C 1
ATOM 1781 O O . THR A 1 214 ? -6.880 3.059 -19.666 1.00 87.75 214 THR A O 1
ATOM 1784 N N . VAL A 1 215 ? -6.727 3.236 -17.432 1.00 92.38 215 VAL A N 1
ATOM 1785 C CA . VAL A 1 215 ? -5.955 4.480 -17.380 1.00 92.38 215 VAL A CA 1
ATOM 1786 C C . VAL A 1 215 ? -4.602 4.165 -16.768 1.00 92.38 215 VAL A C 1
ATOM 1788 O O . VAL A 1 215 ? -4.526 3.457 -15.767 1.00 92.38 215 VAL A O 1
ATOM 1791 N N . TYR A 1 216 ? -3.550 4.720 -17.355 1.00 93.62 216 TYR A N 1
ATOM 1792 C CA . TYR A 1 216 ? -2.171 4.543 -16.938 1.00 93.62 216 TYR A CA 1
ATOM 1793 C C . TYR A 1 216 ? -1.560 5.872 -16.511 1.00 93.62 216 TYR A C 1
ATOM 1795 O O . TYR A 1 216 ? -1.817 6.901 -17.132 1.00 93.62 216 TYR A O 1
ATOM 1803 N N . TYR A 1 217 ? -0.689 5.835 -15.507 1.00 95.62 217 TYR A N 1
ATOM 1804 C CA . TYR A 1 217 ? 0.187 6.951 -15.159 1.00 95.62 217 TYR A CA 1
ATOM 1805 C C . TYR A 1 217 ? 1.641 6.482 -15.154 1.00 95.62 217 TYR A C 1
ATOM 1807 O O . TYR A 1 217 ? 1.982 5.518 -14.469 1.00 95.62 217 TYR A O 1
ATOM 1815 N N . ARG A 1 218 ? 2.501 7.142 -15.932 1.00 95.06 218 ARG A N 1
ATOM 1816 C CA . ARG A 1 218 ? 3.935 6.836 -16.011 1.00 95.06 218 ARG A CA 1
ATOM 1817 C C . ARG A 1 218 ? 4.685 7.527 -14.877 1.00 95.06 218 ARG A C 1
ATOM 1819 O O . ARG A 1 218 ? 4.552 8.733 -14.701 1.00 95.06 218 ARG A O 1
ATOM 1826 N N . GLY A 1 219 ? 5.526 6.787 -14.167 1.00 93.75 219 GLY A N 1
ATOM 1827 C CA . GLY A 1 219 ? 6.300 7.317 -13.051 1.00 93.75 219 GLY A CA 1
ATOM 1828 C C . GLY A 1 219 ? 5.579 7.253 -11.705 1.00 93.75 219 GLY A C 1
ATOM 1829 O O . GLY A 1 219 ? 4.472 6.726 -11.590 1.00 93.75 219 GLY A O 1
ATOM 1830 N N . SER A 1 220 ? 6.210 7.806 -10.668 1.00 90.81 220 SER A N 1
ATOM 1831 C CA . SER A 1 220 ? 5.565 8.037 -9.374 1.00 90.81 220 SER A CA 1
ATOM 1832 C C . SER A 1 220 ? 4.726 9.318 -9.419 1.00 90.81 220 SER A C 1
ATOM 1834 O O . SER A 1 220 ? 5.169 10.365 -9.896 1.00 90.81 220 SER A O 1
ATOM 1836 N N . MET A 1 221 ? 3.491 9.251 -8.920 1.00 93.25 221 MET A N 1
ATOM 1837 C CA . MET A 1 221 ? 2.652 10.437 -8.743 1.00 93.25 221 MET A CA 1
ATOM 1838 C C . MET A 1 221 ? 2.926 11.037 -7.362 1.00 93.25 221 MET A C 1
ATOM 1840 O O . MET A 1 221 ? 2.724 10.375 -6.346 1.00 93.25 221 MET A O 1
ATOM 1844 N N . SER A 1 222 ? 3.384 12.289 -7.307 1.00 90.75 222 SER A N 1
ATOM 1845 C CA . SER A 1 222 ? 3.521 13.014 -6.039 1.00 90.75 222 SER A CA 1
ATOM 1846 C C . SER A 1 222 ? 2.164 13.534 -5.554 1.00 90.75 222 SER A C 1
ATOM 1848 O O . SER A 1 222 ? 1.234 13.711 -6.344 1.00 90.75 222 SER A O 1
ATOM 1850 N N . LYS A 1 223 ? 2.051 13.845 -4.257 1.00 90.31 223 LYS A N 1
ATOM 1851 C CA . LYS A 1 223 ? 0.834 14.450 -3.693 1.00 90.31 223 LYS A CA 1
ATOM 1852 C C . LYS A 1 223 ? 0.501 15.799 -4.345 1.00 90.31 223 LYS A C 1
ATOM 1854 O O . LYS A 1 223 ? -0.648 16.043 -4.692 1.00 90.31 223 LYS A O 1
ATOM 1859 N N . ILE A 1 224 ? 1.520 16.622 -4.601 1.00 93.88 224 ILE A N 1
ATOM 1860 C CA . ILE A 1 224 ? 1.376 17.901 -5.317 1.00 93.88 224 ILE A CA 1
ATOM 1861 C C . ILE A 1 224 ? 0.781 17.657 -6.708 1.00 93.88 224 ILE A C 1
ATOM 1863 O O . ILE A 1 224 ? -0.183 18.307 -7.104 1.00 93.88 224 ILE A O 1
ATOM 1867 N N . ARG A 1 225 ? 1.299 16.658 -7.432 1.00 94.81 225 ARG A N 1
ATOM 1868 C CA . ARG A 1 225 ? 0.804 16.316 -8.765 1.00 94.81 225 ARG A CA 1
ATOM 1869 C C . ARG A 1 225 ? -0.637 15.801 -8.746 1.00 94.81 225 ARG A C 1
ATOM 1871 O O . ARG A 1 225 ? -1.423 16.148 -9.627 1.00 94.81 225 ARG A O 1
ATOM 1878 N N . LEU A 1 226 ? -0.997 14.997 -7.745 1.00 95.69 226 LEU A N 1
ATOM 1879 C CA . LEU A 1 226 ? -2.378 14.567 -7.526 1.00 95.69 226 LEU A CA 1
ATOM 1880 C C . LEU A 1 226 ? -3.307 15.776 -7.334 1.00 95.69 226 LEU A C 1
ATOM 1882 O O . LEU A 1 226 ? -4.354 15.851 -7.978 1.00 95.69 226 LEU A O 1
ATOM 1886 N N . GLU A 1 227 ? -2.925 16.723 -6.476 1.00 97.06 227 GLU A N 1
ATOM 1887 C CA . GLU A 1 227 ? -3.698 17.939 -6.194 1.00 97.06 227 GLU A CA 1
ATOM 1888 C C . GLU A 1 227 ? -3.866 18.813 -7.449 1.00 97.06 227 GLU A C 1
ATOM 1890 O O . GLU A 1 227 ? -4.976 19.267 -7.740 1.00 97.06 227 GLU A O 1
ATOM 1895 N N . GLU A 1 228 ? -2.806 18.980 -8.247 1.00 97.62 228 GLU A N 1
ATOM 1896 C CA . GLU A 1 228 ? -2.853 19.670 -9.543 1.00 97.62 228 GLU A CA 1
ATOM 1897 C C . GLU A 1 228 ? -3.852 19.026 -10.510 1.00 97.62 228 GLU A C 1
ATOM 1899 O O . GLU A 1 228 ? -4.696 19.721 -11.085 1.00 97.62 228 GLU A O 1
ATOM 1904 N N . LEU A 1 229 ? -3.778 17.702 -10.688 1.00 97.50 229 LEU A N 1
ATOM 1905 C CA . LEU A 1 229 ? -4.671 16.962 -11.580 1.00 97.50 229 LEU A CA 1
ATOM 1906 C C . LEU A 1 229 ? -6.123 17.036 -11.099 1.00 97.50 229 LEU A C 1
ATOM 1908 O O . LEU A 1 229 ? -7.018 17.289 -11.906 1.00 97.50 229 LEU A O 1
ATOM 1912 N N . CYS A 1 230 ? -6.361 16.893 -9.791 1.00 97.50 230 CYS A N 1
ATOM 1913 C CA . CYS A 1 230 ? -7.691 17.004 -9.192 1.00 97.50 230 CYS A CA 1
ATOM 1914 C C . CYS A 1 230 ? -8.293 18.402 -9.376 1.00 97.50 230 CYS A C 1
ATOM 1916 O O . CYS A 1 230 ? -9.477 18.521 -9.692 1.00 97.50 230 CYS A O 1
ATOM 1918 N N . LYS A 1 231 ? -7.483 19.456 -9.226 1.00 97.81 231 LYS A N 1
ATOM 1919 C CA . LYS A 1 231 ? -7.909 20.843 -9.446 1.00 97.81 231 LYS A CA 1
ATOM 1920 C C . LYS A 1 231 ? -8.183 21.129 -10.922 1.00 97.81 231 LYS A C 1
ATOM 1922 O O . LYS A 1 231 ? -9.160 21.801 -11.242 1.00 97.81 231 LYS A O 1
ATOM 1927 N N . LYS A 1 232 ? -7.329 20.630 -11.821 1.00 97.62 232 LYS A N 1
ATOM 1928 C CA . LYS A 1 232 ? -7.449 20.842 -13.270 1.00 97.62 232 LYS A CA 1
ATOM 1929 C C . LYS A 1 232 ? -8.611 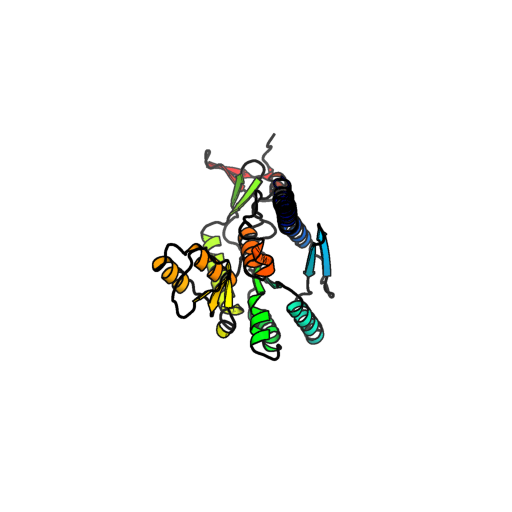20.053 -13.879 1.00 97.62 232 LYS A C 1
ATOM 1931 O O . LYS A 1 232 ? -9.276 20.555 -14.781 1.00 97.62 232 LYS A O 1
ATOM 1936 N N . TYR A 1 233 ? -8.868 18.841 -13.385 1.00 96.69 233 TYR A N 1
ATOM 1937 C CA . TYR A 1 233 ? -9.897 17.946 -13.911 1.00 96.69 233 TYR A CA 1
ATOM 1938 C C . TYR A 1 233 ? -10.779 17.354 -12.792 1.00 96.69 233 TYR A C 1
ATOM 1940 O O . TYR A 1 233 ? -10.700 16.159 -12.486 1.00 96.69 233 TYR A O 1
ATOM 1948 N N . PRO A 1 234 ? -11.674 18.160 -12.194 1.00 95.94 234 PRO A N 1
ATOM 1949 C CA . PRO A 1 234 ? -12.443 17.765 -11.012 1.00 95.94 234 PRO A CA 1
ATOM 1950 C C . PRO A 1 234 ? -13.376 16.563 -11.231 1.00 95.94 234 PRO A C 1
ATOM 1952 O O . PRO A 1 234 ? -13.675 15.857 -10.274 1.00 95.94 234 PRO A O 1
ATOM 1955 N N . ASN A 1 235 ? -13.786 16.277 -12.471 1.00 95.69 235 ASN A N 1
ATOM 1956 C CA . ASN A 1 235 ? -14.643 15.129 -12.800 1.00 95.69 235 ASN A CA 1
ATOM 1957 C C . ASN A 1 235 ? -13.911 13.772 -12.763 1.00 95.69 235 ASN A C 1
ATOM 1959 O O . ASN A 1 235 ? -14.556 12.732 -12.869 1.00 95.69 235 ASN A O 1
ATOM 1963 N N . TYR A 1 236 ? -12.578 13.767 -12.643 1.00 95.94 236 TYR A N 1
ATOM 1964 C CA . TYR A 1 236 ? -11.758 12.549 -12.667 1.00 95.94 236 TYR A CA 1
ATOM 1965 C C . TYR A 1 236 ? -10.929 12.350 -11.393 1.00 95.94 236 TYR A C 1
ATOM 1967 O O . TYR A 1 236 ? -10.011 11.532 -11.388 1.00 95.94 236 TYR A O 1
ATOM 1975 N N . GLN A 1 237 ? -11.258 13.055 -10.304 1.00 95.44 237 GLN A N 1
ATOM 1976 C CA . GLN A 1 237 ? -10.530 12.959 -9.031 1.00 95.44 237 GLN A CA 1
ATOM 1977 C C . GLN A 1 237 ? -10.367 11.518 -8.550 1.00 95.44 237 GLN A C 1
ATOM 1979 O O . GLN A 1 237 ? -9.282 11.138 -8.121 1.00 95.44 237 GLN A O 1
ATOM 1984 N N . ASP A 1 238 ? -11.412 10.700 -8.667 1.00 90.75 238 ASP A N 1
ATOM 1985 C CA . ASP A 1 238 ? -11.360 9.309 -8.215 1.00 90.75 238 ASP A CA 1
ATOM 1986 C C . ASP A 1 238 ? -10.371 8.471 -9.034 1.00 90.75 238 ASP A C 1
ATOM 1988 O O . ASP A 1 238 ? -9.686 7.623 -8.472 1.00 90.75 238 ASP A O 1
ATOM 1992 N N . VAL A 1 239 ? -10.236 8.738 -10.339 1.00 92.12 239 VAL A N 1
ATOM 1993 C CA . VAL A 1 239 ? -9.233 8.073 -11.189 1.00 92.12 239 VAL A CA 1
ATOM 1994 C C . VAL A 1 239 ? -7.828 8.439 -10.714 1.00 92.12 239 VAL A C 1
ATOM 1996 O O . VAL A 1 239 ? -6.992 7.558 -10.532 1.00 92.12 239 VAL A O 1
ATOM 1999 N N . PHE A 1 240 ? -7.567 9.724 -10.461 1.00 95.44 240 PHE A N 1
ATOM 2000 C CA . PHE A 1 240 ? -6.249 10.168 -10.002 1.00 95.44 240 PHE A CA 1
ATOM 2001 C C . PHE A 1 240 ? -5.912 9.644 -8.610 1.00 95.44 240 PHE A C 1
ATOM 2003 O O . PHE A 1 240 ? -4.781 9.227 -8.385 1.00 95.44 240 PHE A O 1
ATOM 2010 N N . LYS A 1 241 ? -6.888 9.606 -7.695 1.00 92.75 241 LYS A N 1
ATOM 2011 C CA . LYS A 1 241 ? -6.711 9.022 -6.361 1.00 92.75 241 LYS A CA 1
ATOM 2012 C C . LYS A 1 241 ? -6.343 7.541 -6.447 1.00 92.75 241 LYS A C 1
ATOM 2014 O O . LYS A 1 241 ? -5.395 7.140 -5.786 1.00 92.75 241 LYS A O 1
ATOM 2019 N N . ARG A 1 242 ? -7.008 6.748 -7.297 1.00 89.75 242 ARG A N 1
ATOM 2020 C CA . ARG A 1 242 ? -6.646 5.331 -7.516 1.00 89.75 242 ARG A CA 1
ATOM 2021 C C . ARG A 1 242 ? -5.243 5.169 -8.107 1.00 89.75 242 ARG A C 1
ATOM 2023 O O . ARG A 1 242 ? -4.450 4.367 -7.619 1.00 89.75 242 ARG A O 1
ATOM 2030 N N . LEU A 1 243 ? -4.890 5.980 -9.107 1.00 92.44 243 LEU A N 1
ATOM 2031 C CA . LEU A 1 243 ? -3.539 5.977 -9.688 1.00 92.44 243 LEU A CA 1
ATOM 2032 C C . LEU A 1 243 ? -2.461 6.364 -8.668 1.00 92.44 243 LEU A C 1
ATOM 2034 O O . LEU A 1 243 ? -1.395 5.761 -8.652 1.00 92.44 243 LEU A O 1
ATOM 2038 N N . TYR A 1 244 ? -2.733 7.339 -7.803 1.00 92.94 244 TYR A N 1
ATOM 2039 C CA . TYR A 1 244 ? -1.843 7.699 -6.702 1.00 92.94 244 TYR A CA 1
ATOM 2040 C C . TYR A 1 244 ? -1.726 6.561 -5.676 1.00 92.94 244 TYR A C 1
ATOM 2042 O O . TYR A 1 244 ? -0.621 6.196 -5.276 1.00 92.94 244 TYR A O 1
ATOM 2050 N N . ASN A 1 245 ? -2.854 5.946 -5.309 1.00 90.25 245 ASN A N 1
ATOM 2051 C CA . ASN A 1 245 ? -2.924 4.866 -4.324 1.00 90.25 245 ASN A CA 1
ATOM 2052 C C . ASN A 1 245 ? -2.160 3.596 -4.740 1.00 90.25 245 ASN A C 1
ATOM 2054 O O . ASN A 1 245 ? -1.725 2.857 -3.862 1.00 90.25 245 ASN A O 1
ATOM 2058 N N . ASN A 1 246 ? -1.919 3.370 -6.040 1.00 89.75 246 ASN A N 1
ATOM 2059 C CA . ASN A 1 246 ? -1.137 2.229 -6.543 1.00 89.75 246 ASN A CA 1
ATOM 2060 C C . ASN A 1 246 ? 0.265 2.113 -5.919 1.00 89.75 246 ASN A C 1
ATOM 2062 O O . ASN A 1 246 ? 0.824 1.017 -5.885 1.00 89.75 246 ASN A O 1
ATOM 2066 N N . TYR A 1 247 ? 0.858 3.219 -5.469 1.00 88.69 247 TYR A N 1
ATOM 2067 C CA . TYR A 1 247 ? 2.196 3.231 -4.868 1.00 88.69 247 TYR A CA 1
ATOM 2068 C C . TYR A 1 247 ? 2.238 4.016 -3.566 1.00 88.69 247 TYR A C 1
ATOM 2070 O O . TYR A 1 247 ? 3.257 4.617 -3.230 1.00 88.69 247 TYR A O 1
ATOM 2078 N N . ARG A 1 248 ? 1.125 4.036 -2.838 1.00 91.62 248 ARG A N 1
ATOM 2079 C CA . ARG A 1 248 ? 1.166 4.455 -1.444 1.00 91.62 248 ARG A CA 1
ATOM 2080 C C . ARG A 1 248 ? 1.716 3.321 -0.599 1.00 91.62 248 ARG A C 1
ATOM 2082 O O . ARG A 1 248 ? 1.497 2.146 -0.890 1.00 91.62 248 ARG A O 1
ATOM 2089 N N . VAL A 1 249 ? 2.403 3.696 0.467 1.00 95.56 249 VAL A N 1
ATOM 2090 C CA . VAL A 1 249 ? 2.733 2.774 1.547 1.00 95.56 249 VAL A CA 1
ATOM 2091 C C . VAL A 1 249 ? 1.559 2.782 2.524 1.00 95.56 249 VAL A C 1
ATOM 2093 O O . VAL A 1 249 ? 1.215 3.832 3.055 1.00 95.56 249 VAL A O 1
ATOM 2096 N N . ILE A 1 250 ? 0.912 1.638 2.748 1.00 95.44 250 ILE A N 1
ATOM 2097 C CA . ILE A 1 250 ? -0.357 1.588 3.490 1.00 95.44 250 ILE A CA 1
ATOM 2098 C C . ILE A 1 250 ? -0.103 1.189 4.951 1.00 95.44 250 ILE A C 1
ATOM 2100 O O . ILE A 1 250 ? 0.243 0.033 5.212 1.00 95.44 250 ILE A O 1
ATOM 2104 N N . PRO A 1 251 ? -0.279 2.097 5.929 1.00 95.81 251 PRO A N 1
ATOM 2105 C CA . PRO A 1 251 ? -0.152 1.754 7.339 1.00 95.81 251 PRO A CA 1
ATOM 2106 C C . PRO A 1 251 ? -1.336 0.910 7.802 1.00 95.81 251 PRO A C 1
ATOM 2108 O O . PRO A 1 251 ? -2.466 1.384 7.759 1.00 95.81 251 PRO A O 1
ATOM 2111 N N . CYS A 1 252 ? -1.074 -0.306 8.272 1.00 94.44 252 CYS A N 1
ATOM 2112 C CA . CYS A 1 252 ? -2.064 -1.317 8.628 1.00 94.44 252 CYS A CA 1
ATOM 2113 C C . CYS A 1 252 ? -1.849 -1.851 10.051 1.00 94.44 252 CYS A C 1
ATOM 2115 O O . CYS A 1 252 ? -0.719 -2.095 10.483 1.00 94.44 252 CYS A O 1
ATOM 2117 N N . SER A 1 253 ? -2.953 -2.112 10.754 1.00 91.44 253 SER A N 1
ATOM 2118 C CA . SER A 1 253 ? -2.956 -2.920 11.980 1.00 91.44 253 SER A CA 1
ATOM 2119 C C . SER A 1 253 ? -3.847 -4.132 11.768 1.00 91.44 253 SER A C 1
ATOM 2121 O O . SER A 1 253 ? -5.043 -3.978 11.516 1.00 91.44 253 SER A O 1
ATOM 2123 N N . SER A 1 254 ? -3.285 -5.332 11.901 1.00 86.12 254 SER A N 1
ATOM 2124 C CA . SER A 1 254 ? -4.066 -6.570 11.885 1.00 86.12 254 SER A CA 1
ATOM 2125 C C . SER A 1 254 ? -4.945 -6.680 13.131 1.00 86.12 254 SER A C 1
ATOM 2127 O O . SER A 1 254 ? -6.116 -7.047 13.027 1.00 86.12 254 SER A O 1
ATOM 2129 N N . GLN A 1 255 ? -4.416 -6.269 14.291 1.00 85.31 255 GLN A N 1
ATOM 2130 C CA . GLN A 1 255 ? -5.124 -6.277 15.570 1.00 85.31 255 GLN A CA 1
ATOM 2131 C C . GLN A 1 255 ? -6.379 -5.417 15.530 1.00 85.31 255 GLN A C 1
ATOM 2133 O O . GLN A 1 255 ? -7.467 -5.901 15.828 1.00 85.31 255 GLN A O 1
ATOM 2138 N N . PHE A 1 256 ? -6.255 -4.165 15.102 1.00 88.00 256 PHE A N 1
ATOM 2139 C CA . PHE A 1 256 ? -7.386 -3.239 15.064 1.00 88.00 256 PHE A CA 1
ATOM 2140 C C . PHE A 1 256 ? -8.140 -3.239 13.735 1.00 88.00 256 PHE A C 1
ATOM 2142 O O . PHE A 1 256 ? -9.073 -2.457 13.564 1.00 88.00 256 PHE A O 1
ATOM 2149 N N . ARG A 1 257 ? -7.748 -4.113 12.796 1.00 89.44 257 ARG A N 1
ATOM 21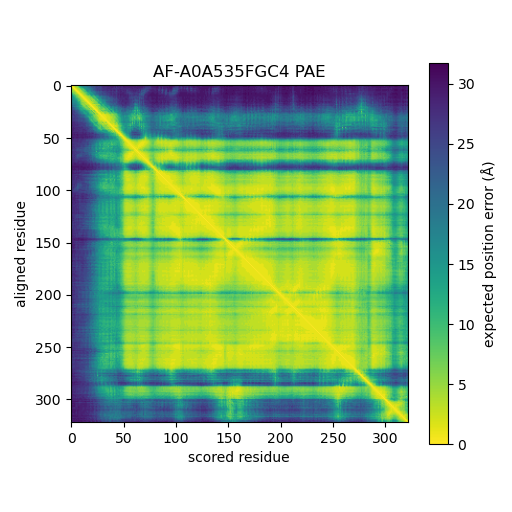50 C CA . ARG A 1 257 ? -8.207 -4.108 11.400 1.00 89.44 257 ARG A CA 1
ATOM 2151 C C . ARG A 1 257 ? -8.141 -2.720 10.765 1.00 89.44 257 ARG A C 1
ATOM 2153 O O . ARG A 1 257 ? -9.022 -2.301 10.029 1.00 89.44 257 ARG A O 1
ATOM 2160 N N . PHE A 1 258 ? -7.101 -1.967 11.072 1.00 90.06 258 PHE A N 1
ATOM 2161 C CA . PHE A 1 258 ? -6.960 -0.610 10.574 1.00 90.06 258 PHE A CA 1
ATOM 2162 C C . PHE A 1 258 ? -6.432 -0.622 9.135 1.00 90.06 258 PHE A C 1
ATOM 2164 O O . PHE A 1 258 ? -5.435 -1.292 8.863 1.00 90.06 258 PHE A O 1
ATOM 2171 N N . ASN A 1 259 ? -7.078 0.144 8.247 1.00 91.50 259 ASN A N 1
ATOM 2172 C CA . ASN A 1 259 ? -6.721 0.332 6.831 1.00 91.50 259 ASN A CA 1
ATOM 2173 C C . ASN A 1 259 ? -6.673 -0.938 5.954 1.00 91.50 259 ASN A C 1
ATOM 2175 O O . ASN A 1 259 ? -6.041 -0.938 4.895 1.00 91.50 259 ASN A O 1
ATOM 2179 N N . LEU A 1 260 ? -7.405 -1.992 6.318 1.00 88.81 260 LEU A N 1
ATOM 2180 C CA . LEU A 1 260 ? -7.534 -3.183 5.475 1.00 88.81 260 LEU A CA 1
ATOM 2181 C C . LEU A 1 260 ? -8.346 -2.916 4.198 1.00 88.81 260 LEU A C 1
ATOM 2183 O O . LEU A 1 260 ? -8.045 -3.498 3.158 1.00 88.81 260 LEU A O 1
ATOM 2187 N N . ASP A 1 261 ? -9.333 -2.015 4.250 1.00 87.06 261 ASP A N 1
ATOM 2188 C CA . ASP A 1 261 ? -10.088 -1.596 3.058 1.00 87.06 261 ASP A CA 1
ATOM 2189 C C . ASP A 1 261 ? -9.166 -0.939 1.994 1.00 87.06 261 ASP A C 1
ATOM 2191 O O . ASP A 1 261 ? -9.094 -1.473 0.885 1.00 87.06 261 ASP A O 1
ATOM 2195 N N . PRO A 1 262 ? -8.382 0.124 2.302 1.00 88.06 262 PRO A N 1
ATOM 2196 C CA . PRO A 1 262 ? -7.380 0.675 1.380 1.00 88.06 262 PRO A CA 1
ATOM 2197 C C . PRO A 1 262 ? -6.366 -0.345 0.851 1.00 88.06 262 PRO A C 1
ATOM 2199 O O . PRO A 1 262 ? -5.979 -0.280 -0.315 1.00 88.06 262 PRO A O 1
ATOM 2202 N N . LEU A 1 263 ? -5.926 -1.290 1.690 1.00 89.38 263 LEU A N 1
ATOM 2203 C CA . LEU A 1 263 ? -5.023 -2.358 1.264 1.00 89.38 263 LEU A CA 1
ATOM 2204 C C . LEU A 1 263 ? -5.673 -3.247 0.201 1.00 89.38 263 LEU A C 1
ATOM 2206 O O . LEU A 1 263 ? -5.069 -3.517 -0.836 1.00 89.38 263 LEU A O 1
ATOM 2210 N N . MET A 1 264 ? -6.916 -3.669 0.424 1.00 86.12 264 MET A N 1
ATOM 2211 C CA . MET A 1 264 ? -7.635 -4.479 -0.555 1.00 86.12 264 MET A CA 1
ATOM 2212 C C . MET A 1 264 ? -7.921 -3.727 -1.850 1.00 86.12 264 MET A C 1
ATOM 2214 O O . MET A 1 264 ? -7.827 -4.327 -2.919 1.00 86.12 264 MET A O 1
ATOM 2218 N N . GLU A 1 265 ? -8.218 -2.430 -1.780 1.00 83.19 265 GLU A N 1
ATOM 2219 C CA . GLU A 1 265 ? -8.328 -1.584 -2.972 1.00 83.19 265 GLU A CA 1
ATOM 2220 C C . GLU A 1 265 ? -7.014 -1.567 -3.766 1.00 83.19 265 GLU A C 1
ATOM 2222 O O . GLU A 1 265 ? -7.030 -1.818 -4.969 1.00 83.19 265 GLU A O 1
ATOM 2227 N N . ALA A 1 266 ? -5.868 -1.373 -3.103 1.00 87.06 266 ALA A N 1
ATOM 2228 C CA . ALA A 1 266 ? -4.560 -1.369 -3.761 1.00 87.06 266 ALA A CA 1
ATOM 2229 C C . ALA A 1 266 ? -4.184 -2.728 -4.376 1.00 87.06 266 ALA A C 1
ATOM 2231 O O . ALA A 1 266 ? -3.583 -2.776 -5.451 1.00 87.06 266 ALA A O 1
ATOM 2232 N N . ILE A 1 267 ? -4.550 -3.834 -3.718 1.00 86.69 267 ILE A N 1
ATOM 2233 C CA . ILE A 1 267 ? -4.392 -5.187 -4.269 1.00 86.69 267 ILE A CA 1
ATOM 2234 C C . ILE A 1 267 ? -5.232 -5.327 -5.539 1.00 86.69 267 ILE A C 1
ATOM 2236 O O . ILE A 1 267 ? -4.715 -5.754 -6.568 1.00 86.69 267 ILE A O 1
ATOM 2240 N N . VAL A 1 268 ? -6.510 -4.941 -5.485 1.00 81.44 268 VAL A N 1
ATOM 2241 C CA . VAL A 1 268 ? -7.436 -5.051 -6.617 1.00 81.44 268 VAL A CA 1
ATOM 2242 C C . VAL A 1 268 ? -7.009 -4.184 -7.799 1.00 81.44 268 VAL A C 1
ATOM 2244 O O . VAL A 1 268 ? -7.028 -4.673 -8.926 1.00 81.44 268 VAL A O 1
ATOM 2247 N N . ASP A 1 269 ? -6.573 -2.946 -7.562 1.00 79.38 269 ASP A N 1
ATOM 2248 C CA . ASP A 1 269 ? -6.111 -2.035 -8.619 1.00 79.38 269 ASP A CA 1
ATOM 2249 C C . ASP A 1 269 ? -4.872 -2.571 -9.366 1.00 79.38 269 ASP A C 1
ATOM 2251 O O . ASP A 1 269 ? -4.681 -2.279 -10.549 1.00 79.38 269 ASP A O 1
ATOM 2255 N N . LYS A 1 270 ? -4.041 -3.384 -8.702 1.00 85.00 270 LYS A N 1
ATOM 2256 C CA . LYS A 1 270 ? -2.844 -3.995 -9.302 1.00 85.00 270 LYS A CA 1
ATOM 2257 C C . LYS A 1 270 ? -3.094 -5.332 -9.988 1.00 85.00 270 LYS A C 1
ATOM 2259 O O . LYS A 1 270 ? -2.215 -5.790 -10.720 1.00 85.00 270 LYS A O 1
ATOM 2264 N N . LEU A 1 271 ? -4.245 -5.970 -9.771 1.00 81.62 271 LEU A N 1
ATOM 2265 C CA . LEU A 1 271 ? -4.602 -7.168 -10.530 1.00 81.62 271 LEU A CA 1
ATOM 2266 C C . LEU A 1 271 ? -4.718 -6.813 -12.021 1.00 81.62 271 LEU A C 1
ATOM 2268 O O . LEU A 1 271 ? -4.951 -5.670 -12.400 1.00 81.62 271 LEU A O 1
ATOM 2272 N N . GLU A 1 272 ? -4.496 -7.771 -12.914 1.00 69.88 272 GLU A N 1
ATOM 2273 C CA . GLU A 1 272 ? -4.534 -7.475 -14.348 1.00 69.88 272 GLU A CA 1
ATOM 2274 C C . GLU A 1 272 ? -5.967 -7.202 -14.837 1.00 69.88 272 GLU A C 1
ATOM 2276 O O . GLU A 1 272 ? -6.942 -7.697 -14.276 1.00 69.88 272 GLU A O 1
ATOM 2281 N N . SER A 1 273 ? -6.123 -6.434 -15.921 1.00 62.78 273 SER A N 1
ATOM 2282 C CA . SER A 1 273 ? -7.434 -5.986 -16.423 1.00 62.78 273 SER A CA 1
ATOM 2283 C C . SER A 1 273 ? -8.395 -7.128 -16.782 1.00 62.78 273 SER A C 1
ATOM 2285 O O . SER A 1 273 ? -9.607 -6.992 -16.615 1.00 62.78 273 SER A O 1
ATOM 2287 N N . HIS A 1 274 ? -7.873 -8.284 -17.203 1.00 61.66 274 HIS A N 1
ATOM 2288 C CA . HIS A 1 274 ? -8.668 -9.491 -17.449 1.00 61.66 274 HIS A CA 1
ATOM 2289 C C . HIS A 1 274 ? -9.229 -10.115 -16.152 1.00 61.66 274 HIS A C 1
ATOM 2291 O O . HIS A 1 274 ? -10.224 -10.839 -16.189 1.00 61.66 274 HIS A O 1
ATOM 2297 N N . VAL A 1 275 ? -8.629 -9.789 -15.002 1.00 61.62 275 VAL A N 1
ATOM 2298 C CA . VAL A 1 275 ? -9.140 -10.065 -13.653 1.00 61.62 275 VAL A CA 1
ATOM 2299 C C . VAL A 1 275 ? -10.094 -8.939 -13.204 1.00 61.62 275 VAL A C 1
ATOM 2301 O O . VAL A 1 275 ? -11.153 -9.225 -12.645 1.00 61.62 275 VAL A O 1
ATOM 2304 N N . ILE A 1 276 ? -9.774 -7.670 -13.520 1.00 53.94 276 ILE A N 1
ATOM 2305 C CA . ILE A 1 276 ? -10.523 -6.454 -13.120 1.00 53.94 276 ILE A CA 1
ATOM 2306 C C . ILE A 1 276 ? -11.834 -6.234 -13.885 1.00 53.94 276 ILE A C 1
ATOM 2308 O O . ILE A 1 276 ? -12.744 -5.631 -13.321 1.00 53.94 276 ILE A O 1
ATOM 2312 N N . GLY A 1 277 ? -12.011 -6.744 -15.110 1.00 53.12 277 GLY A N 1
ATOM 2313 C CA . GLY A 1 277 ? -13.284 -6.624 -15.851 1.00 53.12 277 GLY A CA 1
ATOM 2314 C C . GLY A 1 277 ? -14.513 -7.137 -15.074 1.00 53.12 277 GLY A C 1
ATOM 2315 O O . GLY A 1 277 ? -15.654 -6.841 -15.422 1.00 53.12 277 GLY A O 1
ATOM 2316 N N . ASN A 1 278 ? -14.275 -7.862 -13.976 1.00 52.19 278 ASN A N 1
ATOM 2317 C CA . ASN A 1 278 ? -15.260 -8.395 -13.042 1.00 52.19 278 ASN A CA 1
ATOM 2318 C C . ASN A 1 278 ? -15.383 -7.618 -11.708 1.00 52.19 278 ASN A C 1
ATOM 2320 O O . ASN A 1 278 ? -16.212 -7.990 -10.879 1.00 52.19 278 ASN A O 1
ATOM 2324 N N . LEU A 1 279 ? -14.590 -6.559 -11.497 1.00 53.19 279 LEU A N 1
ATOM 2325 C CA . LEU A 1 279 ? -14.379 -5.846 -10.226 1.00 53.19 279 LEU A CA 1
ATOM 2326 C C . LEU A 1 279 ? -14.839 -4.378 -10.236 1.00 53.19 279 LEU A C 1
ATOM 2328 O O . LEU A 1 279 ? -14.668 -3.700 -9.229 1.00 53.19 279 LEU A O 1
ATOM 2332 N N . GLU A 1 280 ? -15.485 -3.878 -11.300 1.00 51.12 280 GLU A N 1
ATOM 2333 C CA . GLU A 1 280 ? -16.043 -2.503 -11.334 1.00 51.12 280 GLU A CA 1
ATOM 2334 C C . GLU A 1 280 ? -17.011 -2.209 -10.165 1.00 51.12 280 GLU A C 1
ATOM 2336 O O . GLU A 1 280 ? -17.222 -1.054 -9.798 1.00 51.12 280 GLU A O 1
ATOM 2341 N N . ASN A 1 281 ? -17.558 -3.261 -9.543 1.00 52.12 281 ASN A N 1
ATOM 2342 C CA . ASN A 1 281 ? -18.420 -3.197 -8.363 1.00 52.12 281 ASN A CA 1
ATOM 2343 C C . ASN A 1 281 ? -17.752 -3.715 -7.079 1.00 52.12 281 ASN A C 1
ATOM 2345 O O . ASN A 1 281 ? -18.456 -3.924 -6.089 1.00 52.12 281 ASN A O 1
ATOM 2349 N N . PHE A 1 282 ? -16.430 -3.926 -7.052 1.00 52.00 282 PHE A N 1
ATOM 2350 C CA . PHE A 1 282 ? -15.714 -4.214 -5.810 1.00 52.00 282 PHE A CA 1
ATOM 2351 C C . PHE A 1 282 ? -15.676 -2.955 -4.944 1.00 52.00 282 PHE A C 1
ATOM 2353 O O . PHE A 1 282 ? -14.717 -2.197 -4.890 1.00 52.00 282 PHE A O 1
ATOM 2360 N N . LYS A 1 283 ? -16.789 -2.729 -4.266 1.00 53.56 283 LYS A N 1
ATOM 2361 C CA . LYS A 1 283 ? -16.816 -2.123 -2.947 1.00 53.56 283 LYS A CA 1
ATOM 2362 C C . LYS A 1 283 ? -16.889 -3.308 -1.996 1.00 53.56 283 LYS A C 1
ATOM 2364 O O . LYS A 1 283 ? -17.693 -4.192 -2.297 1.00 53.56 283 LYS A O 1
ATOM 2369 N N . PRO A 1 284 ? -16.117 -3.381 -0.903 1.00 53.47 284 PRO A N 1
ATOM 2370 C CA . PRO A 1 284 ? -16.352 -4.375 0.141 1.00 53.47 284 PRO A CA 1
ATOM 2371 C C . PRO A 1 284 ? -17.848 -4.344 0.503 1.00 53.47 284 PRO A C 1
ATOM 2373 O O . PRO A 1 284 ? -18.337 -3.391 1.108 1.00 53.47 284 PRO A O 1
ATOM 2376 N N . HIS A 1 285 ? -18.632 -5.294 -0.017 1.00 40.12 285 HIS A N 1
ATOM 2377 C CA . HIS A 1 285 ? -20.089 -5.237 0.074 1.00 40.12 285 HIS A CA 1
ATOM 2378 C C . HIS A 1 285 ? -20.467 -5.549 1.525 1.00 40.12 285 HIS A C 1
ATOM 2380 O O . HIS A 1 285 ? -20.296 -6.671 1.992 1.00 40.12 285 HIS A O 1
ATOM 2386 N N . GLY A 1 286 ? -20.971 -4.549 2.251 1.00 45.97 286 GLY A N 1
ATOM 2387 C CA . GLY A 1 286 ? -21.661 -4.710 3.537 1.00 45.97 286 GLY A CA 1
ATOM 2388 C C . GLY A 1 286 ? -20.783 -4.932 4.776 1.00 45.97 286 GLY A C 1
ATOM 2389 O O . GLY A 1 286 ? -21.153 -4.460 5.850 1.00 45.97 286 GLY A O 1
ATOM 2390 N N . ALA A 1 287 ? -19.611 -5.551 4.647 1.00 53.09 287 ALA A N 1
ATOM 2391 C CA . ALA A 1 287 ? -18.642 -5.713 5.730 1.00 53.09 287 ALA A CA 1
ATOM 2392 C C . ALA A 1 287 ? -17.354 -4.964 5.369 1.00 53.09 287 ALA A C 1
ATOM 2394 O O . ALA A 1 287 ? -16.521 -5.476 4.626 1.00 53.09 287 ALA A O 1
ATOM 2395 N N . SER A 1 288 ? -17.208 -3.729 5.860 1.00 70.31 288 SER A N 1
ATOM 2396 C CA . SER A 1 288 ? -15.902 -3.058 5.849 1.00 70.31 288 SER A CA 1
ATOM 2397 C C . SER A 1 288 ? -14.910 -3.973 6.561 1.00 70.31 288 SER A C 1
ATOM 2399 O O . SER A 1 288 ? -15.187 -4.453 7.663 1.00 70.31 288 SER A O 1
ATOM 2401 N N . LEU A 1 289 ? -13.769 -4.238 5.928 1.00 82.19 289 LEU A N 1
ATOM 2402 C CA . LEU A 1 289 ? -12.716 -5.068 6.508 1.00 82.19 289 LEU A CA 1
ATOM 2403 C C . LEU A 1 289 ? -12.171 -4.443 7.789 1.00 82.19 289 LEU A C 1
ATOM 2405 O O . LEU A 1 289 ? -11.622 -5.156 8.621 1.00 82.19 289 LEU A O 1
ATOM 2409 N N . ASN A 1 290 ? -12.410 -3.143 7.980 1.00 85.81 290 ASN A N 1
ATOM 2410 C CA . ASN A 1 290 ? -12.051 -2.396 9.176 1.00 85.81 290 ASN A CA 1
ATOM 2411 C C . ASN A 1 290 ? -13.037 -2.561 10.342 1.00 85.81 290 ASN A C 1
ATOM 2413 O O . ASN A 1 290 ? -12.902 -1.901 11.374 1.00 85.81 290 ASN A O 1
ATOM 2417 N N . LYS A 1 291 ? -14.046 -3.423 10.194 1.00 87.88 291 LYS A N 1
ATOM 2418 C CA . LYS A 1 291 ? -15.011 -3.732 11.246 1.00 87.88 291 LYS A CA 1
ATOM 2419 C C . LYS A 1 291 ? -14.656 -5.027 11.958 1.00 87.88 291 LYS A C 1
ATOM 2421 O O . LYS A 1 291 ? -14.268 -6.026 11.346 1.00 87.88 291 LYS A O 1
ATOM 2426 N N . LEU A 1 292 ? -14.862 -5.026 13.266 1.00 86.19 292 LEU A N 1
ATOM 2427 C CA . LEU A 1 292 ? -14.736 -6.184 14.143 1.00 86.19 292 LEU A CA 1
ATOM 2428 C C . LEU A 1 292 ? -16.068 -6.451 14.848 1.00 86.19 292 LEU A C 1
ATOM 2430 O O . LEU A 1 292 ? -16.712 -5.495 15.277 1.00 86.19 292 LEU A O 1
ATOM 2434 N N . PRO A 1 293 ? -16.482 -7.716 15.045 1.00 87.19 293 PRO A N 1
ATOM 2435 C CA . PRO A 1 293 ? -17.572 -8.021 15.967 1.00 87.19 293 PRO A CA 1
ATOM 2436 C C . PRO A 1 293 ? -17.251 -7.449 17.349 1.00 87.19 293 PRO A C 1
ATOM 2438 O O . PRO A 1 293 ? -16.170 -7.710 17.880 1.00 87.19 293 PRO A O 1
ATOM 2441 N N . PHE A 1 294 ? -18.169 -6.679 17.932 1.00 83.44 294 PHE A N 1
ATOM 2442 C CA . PHE A 1 294 ? -17.901 -5.928 19.161 1.00 83.44 294 PHE A CA 1
ATOM 2443 C C . PHE A 1 294 ? -17.513 -6.836 20.340 1.00 83.44 294 PHE A C 1
ATOM 2445 O O . PHE A 1 294 ? -16.661 -6.469 21.144 1.00 83.44 294 PHE A O 1
ATOM 2452 N N . ASP A 1 295 ? -18.042 -8.062 20.395 1.00 82.44 295 ASP A N 1
ATOM 2453 C CA . ASP A 1 295 ? -17.661 -9.043 21.419 1.00 82.44 295 ASP A CA 1
ATOM 2454 C C . ASP A 1 295 ? -16.193 -9.467 21.334 1.00 82.44 295 ASP A C 1
ATOM 2456 O O . ASP A 1 295 ? -15.568 -9.705 22.361 1.00 82.44 295 ASP A O 1
ATOM 2460 N N . LYS A 1 296 ? -15.597 -9.482 20.134 1.00 82.75 296 LYS A N 1
ATOM 2461 C CA . LYS A 1 296 ? -14.153 -9.718 19.994 1.00 82.75 296 LYS A CA 1
ATOM 2462 C C . LYS A 1 296 ? -13.339 -8.540 20.514 1.00 82.75 296 LYS A C 1
ATOM 2464 O O . LYS A 1 296 ? -12.281 -8.745 21.098 1.00 82.75 296 LYS A O 1
ATOM 2469 N N . VAL A 1 297 ? -13.842 -7.319 20.325 1.00 80.88 297 VAL A N 1
ATOM 2470 C CA . VAL A 1 297 ? -13.146 -6.093 20.730 1.00 80.88 297 VAL A CA 1
ATOM 2471 C C . VAL A 1 297 ? -13.005 -5.992 22.250 1.00 80.88 297 VAL A C 1
ATOM 2473 O O . VAL A 1 297 ? -11.992 -5.495 22.732 1.00 80.88 297 VAL A O 1
ATOM 2476 N N . LYS A 1 298 ? -13.960 -6.535 23.018 1.00 71.31 298 LYS A N 1
ATOM 2477 C CA . LYS A 1 298 ? -13.884 -6.597 24.492 1.00 71.31 298 LYS A CA 1
ATOM 2478 C C . LYS A 1 298 ? -12.603 -7.268 25.000 1.00 71.31 298 LYS A C 1
ATOM 2480 O O . LYS A 1 298 ? -12.117 -6.927 26.072 1.00 71.31 298 LYS A O 1
ATOM 2485 N N . HIS A 1 299 ? -12.034 -8.188 24.223 1.00 76.38 299 HIS A N 1
ATOM 2486 C CA . HIS A 1 299 ? -10.828 -8.921 24.602 1.00 76.38 299 HIS A CA 1
ATOM 2487 C C . HIS A 1 299 ? -9.524 -8.175 24.316 1.00 76.38 299 HIS A C 1
ATOM 2489 O O . HIS A 1 299 ? -8.466 -8.651 24.712 1.00 76.38 299 HIS A O 1
ATOM 2495 N N . PHE A 1 300 ? -9.566 -7.023 23.642 1.00 73.06 300 PHE A N 1
ATOM 2496 C CA . PHE A 1 300 ? -8.346 -6.306 23.267 1.00 73.06 300 PHE A CA 1
ATOM 2497 C C . PHE A 1 300 ? -7.670 -5.571 24.429 1.00 73.06 300 PHE A C 1
ATOM 2499 O O . PHE A 1 300 ? -6.524 -5.170 24.265 1.00 73.06 300 PHE A O 1
ATOM 2506 N N . GLY A 1 301 ? -8.311 -5.495 25.605 1.00 62.00 301 GLY A N 1
ATOM 2507 C CA . GLY A 1 301 ? -7.732 -4.951 26.839 1.00 62.00 301 GLY A CA 1
ATOM 2508 C C . GLY A 1 301 ? -7.422 -3.450 26.761 1.00 62.00 301 GLY A C 1
ATOM 2509 O O . GLY A 1 301 ? -7.093 -2.919 25.708 1.00 62.00 301 GLY A O 1
ATOM 2510 N N . ASN A 1 302 ? -7.537 -2.729 27.879 1.00 64.38 302 ASN A N 1
ATOM 2511 C CA . ASN A 1 302 ? -7.205 -1.295 27.968 1.00 64.38 302 ASN A CA 1
ATOM 2512 C C . ASN A 1 302 ? -7.925 -0.389 26.943 1.00 64.38 302 ASN A C 1
ATOM 2514 O O . ASN A 1 302 ? -7.406 0.666 26.572 1.00 64.38 302 ASN A O 1
ATOM 2518 N N . ILE A 1 303 ? -9.116 -0.779 26.472 1.00 67.62 303 ILE A N 1
ATOM 2519 C CA . ILE A 1 303 ? -9.922 0.067 25.590 1.00 67.62 303 ILE A CA 1
ATOM 2520 C C . ILE A 1 303 ? -10.846 0.917 26.435 1.00 67.62 303 ILE A C 1
ATOM 2522 O O . ILE A 1 303 ? -11.690 0.423 27.182 1.00 67.62 303 ILE A O 1
ATOM 2526 N N . VAL A 1 304 ? -10.714 2.216 26.231 1.00 64.31 304 VAL A N 1
ATOM 2527 C CA . VAL A 1 304 ? -11.541 3.217 26.869 1.00 64.31 304 VAL A CA 1
ATOM 2528 C C . VAL A 1 304 ? -12.587 3.702 25.867 1.00 64.31 304 VAL A C 1
ATOM 2530 O O . VAL A 1 304 ? -12.251 4.216 24.801 1.00 64.31 304 VAL A O 1
ATOM 2533 N N . ILE A 1 305 ? -13.866 3.534 26.199 1.00 65.25 305 ILE A N 1
ATOM 2534 C CA . ILE A 1 305 ? -14.984 4.057 25.414 1.00 65.25 305 ILE A CA 1
ATOM 2535 C C . ILE A 1 305 ? -15.312 5.457 25.907 1.00 65.25 305 ILE A C 1
ATOM 2537 O O . ILE A 1 305 ? -15.607 5.652 27.087 1.00 65.25 305 ILE A O 1
ATOM 2541 N N . LEU A 1 306 ? -15.337 6.416 24.985 1.00 62.66 306 LEU A N 1
ATOM 2542 C CA . LEU A 1 306 ? -15.934 7.720 25.225 1.00 62.66 306 LEU A CA 1
ATOM 2543 C C . LEU A 1 306 ? -17.378 7.704 24.719 1.00 62.66 306 LEU A C 1
ATOM 2545 O O . LEU A 1 306 ? -17.623 7.612 23.517 1.00 62.66 306 LEU A O 1
ATOM 2549 N N . ASN A 1 307 ? -18.342 7.806 25.630 1.00 66.69 307 ASN A N 1
ATOM 2550 C CA . ASN A 1 307 ? -19.723 8.063 25.245 1.00 66.69 307 ASN A CA 1
ATOM 2551 C C . ASN A 1 307 ? -19.863 9.551 24.912 1.00 66.69 307 ASN A C 1
ATOM 2553 O O . ASN A 1 307 ? -19.796 10.402 25.797 1.00 66.69 307 ASN A O 1
ATOM 2557 N N . ASP A 1 308 ? -20.057 9.876 23.635 1.00 56.09 308 ASP A N 1
ATOM 2558 C CA . ASP A 1 308 ? -20.061 11.270 23.189 1.00 56.09 308 ASP A CA 1
ATOM 2559 C C . ASP A 1 308 ? -21.262 12.076 23.720 1.00 56.09 308 ASP A C 1
ATOM 2561 O O . ASP A 1 308 ? -21.146 13.282 23.948 1.00 56.09 308 ASP A O 1
ATOM 2565 N N . ALA A 1 309 ? -22.388 11.404 23.993 1.00 68.38 309 ALA A N 1
ATOM 2566 C CA . ALA A 1 309 ? -23.591 12.029 24.535 1.00 68.38 309 ALA A CA 1
ATOM 2567 C C . ALA A 1 309 ? -23.450 12.369 26.026 1.00 68.38 309 ALA A C 1
ATOM 2569 O O . ALA A 1 309 ? -23.908 13.422 26.463 1.00 68.38 309 ALA A O 1
ATOM 2570 N N . THR A 1 310 ? -22.811 11.496 26.810 1.00 74.25 310 THR A N 1
ATOM 2571 C CA . THR A 1 310 ? -22.674 11.681 28.268 1.00 74.25 310 THR A CA 1
ATOM 2572 C C . THR A 1 310 ? -21.316 12.236 28.686 1.00 74.25 310 THR A C 1
ATOM 2574 O O . THR A 1 310 ? -21.137 12.589 29.849 1.00 74.25 310 THR A O 1
ATOM 2577 N N . LYS A 1 311 ? -20.352 12.295 27.759 1.00 69.31 311 LYS A N 1
ATOM 2578 C CA . LYS A 1 311 ? -18.931 12.590 28.011 1.00 69.31 311 LYS A CA 1
ATOM 2579 C C . LYS A 1 311 ? -18.290 11.669 29.054 1.00 69.31 311 LYS A C 1
ATOM 2581 O O . LYS A 1 311 ? -17.251 12.003 29.618 1.00 69.31 311 LYS A O 1
ATOM 2586 N N . GLN A 1 312 ? -18.892 10.508 29.309 1.00 69.75 312 GLN A N 1
ATOM 2587 C CA . GLN A 1 312 ? -18.361 9.527 30.244 1.00 69.75 312 GLN A CA 1
ATOM 2588 C C . GLN A 1 312 ? -17.341 8.622 29.565 1.00 69.75 312 GLN A C 1
ATOM 2590 O O . GLN A 1 312 ? -17.462 8.262 28.391 1.00 69.75 312 GLN A O 1
ATOM 2595 N N . VAL A 1 313 ? -16.337 8.273 30.356 1.00 62.22 313 VAL A N 1
ATOM 2596 C CA . VAL A 1 313 ? -15.211 7.429 29.994 1.00 62.22 313 VAL A CA 1
ATOM 2597 C C . VAL A 1 313 ? -15.427 6.089 30.680 1.00 62.22 313 VAL A C 1
ATOM 2599 O O . VAL A 1 313 ? -15.543 6.041 31.903 1.00 62.22 313 VAL A O 1
ATOM 2602 N N . HIS A 1 314 ? -15.507 5.012 29.908 1.00 68.31 314 HIS A N 1
ATOM 2603 C CA . HIS A 1 314 ? -15.751 3.680 30.444 1.00 68.31 314 HIS A CA 1
ATOM 2604 C C . HIS A 1 314 ? -14.671 2.709 29.996 1.00 68.31 314 HIS A C 1
ATOM 2606 O O . HIS A 1 314 ? -14.283 2.705 28.830 1.00 68.31 314 HIS A O 1
ATOM 2612 N N . ASP A 1 315 ? -14.221 1.859 30.911 1.00 67.50 315 ASP A N 1
ATOM 2613 C CA . ASP A 1 315 ? -13.424 0.695 30.546 1.00 67.50 315 ASP A CA 1
ATOM 2614 C C . ASP A 1 315 ? -14.338 -0.328 29.864 1.00 67.50 315 ASP A C 1
ATOM 2616 O O . ASP A 1 315 ? -15.311 -0.798 30.458 1.00 67.50 315 ASP A O 1
ATOM 2620 N N . LEU A 1 316 ? -14.034 -0.661 28.608 1.00 68.06 316 LEU A N 1
ATOM 2621 C CA . LEU A 1 316 ? -14.805 -1.625 27.828 1.00 68.06 316 LEU A CA 1
ATOM 2622 C C . LEU A 1 316 ? -14.877 -2.998 28.516 1.00 68.06 316 LEU A C 1
ATOM 2624 O O . LEU A 1 316 ? -15.881 -3.693 28.364 1.00 68.06 316 LEU A O 1
ATOM 2628 N N . SER A 1 317 ? -13.844 -3.383 29.270 1.00 66.31 317 SER A N 1
ATOM 2629 C CA . SER A 1 317 ? -13.794 -4.668 29.976 1.00 66.31 317 SER A CA 1
ATOM 2630 C C . SER A 1 317 ? -14.746 -4.744 31.174 1.00 66.31 317 SER A C 1
ATOM 2632 O O . SER A 1 317 ? -15.116 -5.841 31.585 1.00 66.31 317 SER A O 1
ATOM 2634 N N . ALA A 1 318 ? -15.183 -3.596 31.700 1.00 66.25 318 ALA A N 1
ATOM 2635 C CA . ALA A 1 318 ? -16.054 -3.491 32.870 1.00 66.25 318 ALA A CA 1
ATOM 2636 C C . ALA A 1 318 ? -17.533 -3.239 32.521 1.00 66.25 318 ALA A C 1
ATOM 2638 O O . ALA A 1 318 ? -18.358 -3.066 33.417 1.00 66.25 318 ALA A O 1
ATOM 2639 N N . MET A 1 319 ? -17.883 -3.166 31.233 1.00 65.88 319 MET A N 1
ATOM 2640 C CA . MET A 1 319 ? -19.245 -2.855 30.800 1.00 65.88 319 MET A CA 1
ATOM 2641 C C . MET A 1 319 ? -20.055 -4.119 30.498 1.00 65.88 319 MET A C 1
ATOM 2643 O O . MET A 1 319 ? -19.847 -4.773 29.472 1.00 65.88 319 MET A O 1
ATOM 2647 N N . ASP A 1 320 ? -21.046 -4.396 31.346 1.00 58.91 320 ASP A N 1
ATOM 2648 C CA . ASP A 1 320 ? -22.105 -5.363 31.059 1.00 58.91 320 ASP A CA 1
ATOM 2649 C C . ASP A 1 320 ? -23.107 -4.757 30.068 1.00 58.91 320 ASP A C 1
ATOM 2651 O O . ASP A 1 320 ? -23.888 -3.861 30.389 1.00 58.91 320 ASP A O 1
ATOM 2655 N N . TYR A 1 321 ? -23.067 -5.245 28.830 1.00 57.09 321 TYR A N 1
ATOM 2656 C CA . TYR A 1 321 ? -24.057 -4.945 27.798 1.00 57.09 321 TYR A CA 1
ATOM 2657 C C . TYR A 1 321 ? -25.011 -6.136 27.660 1.00 57.09 321 TYR A C 1
ATOM 2659 O O . TYR A 1 321 ? -24.843 -6.949 26.749 1.00 57.09 321 TYR A O 1
ATOM 2667 N N . SER A 1 322 ? -25.953 -6.256 28.600 1.00 48.94 322 SER A N 1
ATOM 2668 C CA . SER A 1 322 ? -27.151 -7.103 28.471 1.00 48.94 322 SER A CA 1
ATOM 2669 C C . SER A 1 322 ? -28.146 -6.522 27.477 1.00 48.94 322 SER A C 1
ATOM 2671 O O . SER A 1 322 ? -28.414 -5.302 27.606 1.00 48.94 322 SER A O 1
#

pLDDT: mean 77.1, std 20.51, range [24.27, 97.81]

Radius of gyration: 23.05 Å; Cα contacts (8 Å, |Δi|>4): 397; chains: 1; bounding box: 72×44×79 Å

Solvent-accessible surface area (backbone atoms only — not comparable to full-atom values): 19006 Å² total; per-residue (Å²): 141,87,90,84,92,88,81,84,68,71,66,62,56,52,52,54,54,52,50,52,51,49,51,62,54,48,56,50,57,54,48,50,52,57,60,42,51,60,49,55,48,59,57,70,73,54,91,68,78,90,54,92,59,73,46,76,46,77,47,76,56,96,92,43,77,49,77,49,74,51,71,50,79,87,85,86,46,92,88,51,49,70,65,52,48,52,51,50,49,52,51,57,68,74,42,76,63,42,81,49,78,39,62,57,80,62,91,68,63,64,65,64,39,49,53,51,49,51,57,40,68,67,38,95,46,72,67,56,27,23,58,55,59,51,25,41,42,42,32,23,32,58,47,77,74,58,78,88,55,67,73,43,64,46,76,57,91,71,26,28,35,54,44,70,37,72,67,45,48,50,52,50,53,54,47,28,52,53,50,26,55,64,70,44,54,84,47,22,94,47,34,57,27,42,33,74,46,59,97,78,76,80,77,92,50,100,46,49,51,70,66,97,57,36,34,36,35,60,32,70,71,48,72,69,55,46,52,50,48,32,69,75,40,62,93,45,36,70,56,48,50,48,36,40,46,48,68,45,41,44,65,24,19,65,89,56,24,29,54,44,50,63,48,52,50,40,54,55,47,46,44,54,65,91,63,39,80,70,42,90,74,73,57,73,77,92,55,58,58,32,52,39,57,36,78,62,57,48,72,68,60,95,46,61,37,72,41,82,90,77,71,44,77,40,55,49,80,76,59,86,84,128

Foldseek 3Di:
DDDDPDDPPPPVVVVVVVVVVLVVVLCFVLCVVLVVVLVVLVVVVDPDPFDPDWDWDWDDDPRDIDIDIDATDPDPDPVCNVVSLVVVLVCLLVDLAAEAEDALPDPDCPRVLVSLVCSLVVDPDLLSSLSSVLRYAAEHEPLVVDDDFDWAWDDDPQKIFIDTDPVSVVVVVVSQVVVLVRRPQVCQQSYKFKAFDDPPDDDDDPQWDDDPTMIIGRGAQDPVNLVVCCVVPVVCNVVSVLSNLLRTHHYAYSLQLPRPQSSVSNNLSSRDRVSCVSCPPPDSPPDDSSMDRVVVVLPPPPHWHQPPVVRDIDNSVPDDDD

Mean predicted aligned error: 11.3 Å

Sequence (322 aa):
MNNGILKTLSTKAKHWWNFDQEHKKKDSILKMLSEKTTHWWNLEQQTRPETLEPQIWVEEKNGHKLEFCDLPGLGESHVLDGKYFEIYKAKMLESHIVIWAIHADSRSVTFDRKALEDLVYSAPNVDERRRLINKIVFILTKVDLLIPSPWVLTKIGSEGVFTVHKETEKLLAEKESYFQEAFIAPFGHLLKAQTYRSKNFNIKDDYLDYDQHTVYYRGSMSKIRLEELCKKYPNYQDVFKRLYNNYRVIPCSSQFRFNLDPLMEAIVDKLESHVIGNLENFKPHGASLNKLPFDKVKHFGNIVILNDATKQVHDLSAMDYS

Secondary structure (DSSP, 8-state):
----SSSSSHHHHHHHHHHHHHHHHHHHHHHHHHHHHHHHHHHTTS------S-EEEEEEETTEEEEEEE-PPTTS-TTTHHHHHHHHHHHHHH-S-EEEEEETT-S--HHHHHHHHHHHHTSSSHHHHHHHHHTEEEEEE-GGG--SSPEEEEEETTEEEEEE-HHHHHHHHHHHHHHHHHHTGGGGGG-EEEEEPPTT-----SSEEE-SSEEEEESPPPHHHHHHHHHH-GGGHHHHHHHHHTT-EEE-BTTTTBTHHHHHHHHHHHS-HHHHTT-TT-S--S--TTEEEHHHHGGGSSPEEEETTTTEEEEGGG----

Nearest PDB structures (foldseek):
  3zjc-assembly4_C  TM=3.327E-01  e=1.617E-01  Homo sapiens
  3zjc-assembly6_F  TM=2.936E-01  e=7.784E-02  Homo sapiens
  4uc7-assembly1_A  TM=1.904E-01  e=4.460E+00  Human respiratory syncytial virus A2